Protein AF-A0A956BAH3-F1 (afdb_monomer)

Nearest PDB structures (foldseek):
  8thi-assembly1_A  TM=5.875E-01  e=2.396E-04  Haemophilus influenzae Rd KW20
  4r0c-assembly1_B  TM=5.141E-01  e=2.471E-02  Alcanivorax borkumensis SK2
  6z10-assembly1_A  TM=2.162E-01  e=6.102E-01  Rattus norvegicus
  6rz9-assembly1_A  TM=1.799E-01  e=7.257E-01  Homo sapiens

Sequence (348 aa):
MSRLLDVLKGLDAAVLLVAVMVIAYVFQQRGVLTAVYAWTARRLGSRKLLLTLVAALLGLLPIPGRISVASSVLETLQKPGEKEPRFGIIAYLAAHHYYLWSPMEKSVVIALGGLGLSYAQFLGMMAWPLVVVLAVCFGYIALFISEKDIALAAGGDAATSPRGHLLDAALFLAGFVAAGVGLNVALVFGGLAIFYVARHRVPWREALGHVNWKLVAVVVGVVLFAAGLRVYADELRQALEDFVKGHGLTPVYAGALTFTLSLILGSSSRYSAVAVVATLIYGMDTFVFFFLVDYAGYLLSPTHKCVWIGKMYFDTPLSRYYRVIGLVALLMIGYGLATLGLGVGAQV

Mean predicted aligned error: 7.4 Å

pLDDT: mean 83.73, std 12.02, range [34.22, 97.38]

Solvent-accessible surface area (backbone atoms only — not comparable to full-atom values): 17865 Å² total; per-residue (Å²): 111,68,72,58,53,52,51,53,47,26,53,48,37,40,49,24,51,51,19,45,39,32,40,48,51,53,37,61,78,67,38,27,65,59,43,44,46,55,53,51,56,76,70,48,91,44,56,56,59,45,52,49,51,48,36,73,48,42,42,74,50,74,48,94,61,32,51,59,54,33,40,52,56,54,53,63,33,30,44,91,96,54,68,54,39,69,52,21,52,45,36,45,44,28,55,49,47,38,68,45,65,35,76,68,29,63,28,36,28,43,39,29,14,37,71,59,46,53,65,30,56,51,37,63,71,24,44,64,64,34,52,52,46,47,47,53,43,51,47,45,49,66,75,74,52,56,61,87,67,38,34,80,64,77,73,70,88,71,90,61,76,51,67,64,34,46,49,54,52,49,55,55,53,48,40,54,53,46,21,53,77,60,44,60,53,30,58,46,39,35,50,50,25,54,50,50,33,60,75,68,68,52,56,65,72,61,44,58,65,68,42,62,59,70,58,43,50,50,48,46,51,49,21,49,49,35,33,51,48,57,76,44,30,69,64,51,32,52,59,45,48,52,51,31,65,73,67,69,56,43,72,67,58,50,37,55,53,46,17,50,51,11,24,69,64,26,36,64,58,56,22,30,51,51,20,37,53,51,17,71,64,74,34,68,42,43,32,60,27,29,44,29,27,10,47,26,19,28,72,69,13,88,67,23,62,60,62,57,50,26,25,72,74,18,69,26,55,67,70,62,47,51,57,56,50,45,51,52,27,49,54,34,36,53,50,15,53,48,33,63,76,65,57,62,40,71,79,121

Structure (mmCIF, N/CA/C/O backbone):
data_AF-A0A956BAH3-F1
#
_entry.id   AF-A0A956BAH3-F1
#
loop_
_atom_site.group_PDB
_atom_site.id
_atom_site.type_symbol
_atom_site.label_atom_id
_atom_site.label_alt_id
_atom_site.label_comp_id
_atom_site.label_asym_id
_atom_site.label_entity_id
_atom_site.label_seq_id
_atom_site.pdbx_PDB_ins_code
_atom_site.Cartn_x
_atom_site.Cartn_y
_atom_site.Cartn_z
_atom_site.occupancy
_atom_site.B_iso_or_equiv
_atom_site.auth_seq_id
_atom_site.auth_comp_id
_atom_site.auth_asym_id
_atom_site.auth_atom_id
_atom_site.pdbx_PDB_model_num
ATOM 1 N N . MET A 1 1 ? 5.041 11.324 -32.145 1.00 48.62 1 MET A N 1
ATOM 2 C CA . MET A 1 1 ? 3.712 11.187 -31.504 1.00 48.62 1 MET A CA 1
ATOM 3 C C . MET A 1 1 ? 3.660 10.003 -30.532 1.00 48.62 1 MET A C 1
ATOM 5 O O . MET A 1 1 ? 3.241 10.217 -29.405 1.00 48.62 1 MET A O 1
ATOM 9 N N . SER A 1 2 ? 4.169 8.812 -30.889 1.00 59.56 2 SER A N 1
ATOM 10 C CA . SER A 1 2 ? 4.254 7.637 -29.990 1.00 59.56 2 SER A CA 1
ATOM 11 C C . SER A 1 2 ? 5.062 7.884 -28.706 1.00 59.56 2 SER A C 1
ATOM 13 O O . SER A 1 2 ? 4.531 7.712 -27.619 1.00 59.56 2 SER A O 1
ATOM 15 N N . ARG A 1 3 ? 6.287 8.421 -28.817 1.00 57.00 3 ARG A N 1
ATOM 16 C CA . ARG A 1 3 ? 7.142 8.731 -27.649 1.00 57.00 3 ARG A CA 1
ATOM 17 C C . ARG A 1 3 ? 6.521 9.742 -26.673 1.00 57.00 3 ARG A C 1
ATOM 19 O O . ARG A 1 3 ? 6.753 9.659 -25.477 1.00 57.00 3 ARG A O 1
ATOM 26 N N . LEU A 1 4 ? 5.717 10.687 -27.172 1.00 56.09 4 LEU A N 1
ATOM 27 C CA . LEU A 1 4 ? 5.029 11.673 -26.329 1.00 56.09 4 LEU A CA 1
ATOM 28 C C . LEU A 1 4 ? 3.851 11.030 -25.580 1.00 56.09 4 LEU A C 1
ATOM 30 O O . LEU A 1 4 ? 3.642 11.310 -24.407 1.00 56.09 4 LEU A O 1
ATOM 34 N N . LEU A 1 5 ? 3.115 10.132 -26.244 1.00 60.62 5 LEU A N 1
ATOM 35 C CA . LEU A 1 5 ? 2.047 9.346 -25.622 1.00 60.62 5 LEU A CA 1
ATOM 36 C C . LEU A 1 5 ? 2.592 8.408 -24.536 1.00 60.62 5 LEU A C 1
ATOM 38 O O . LEU A 1 5 ? 1.938 8.239 -23.513 1.00 60.62 5 LEU A O 1
ATOM 42 N N . ASP A 1 6 ? 3.800 7.865 -24.703 1.00 58.84 6 ASP A N 1
ATOM 43 C CA . ASP A 1 6 ? 4.457 7.049 -23.673 1.00 58.84 6 ASP A CA 1
ATOM 44 C C . ASP A 1 6 ? 4.907 7.854 -22.446 1.00 58.84 6 ASP A C 1
ATOM 46 O O . ASP A 1 6 ? 4.904 7.321 -21.341 1.00 58.84 6 ASP A O 1
ATOM 50 N N . VAL A 1 7 ? 5.220 9.145 -22.607 1.00 58.94 7 VAL A N 1
ATOM 51 C CA . VAL A 1 7 ? 5.476 10.064 -21.480 1.00 58.94 7 VAL A CA 1
ATOM 52 C C . VAL A 1 7 ? 4.182 10.445 -20.755 1.00 58.94 7 VAL A C 1
ATOM 54 O O . VAL A 1 7 ? 4.189 10.676 -19.548 1.00 58.94 7 VAL A O 1
ATOM 57 N N . LEU A 1 8 ? 3.055 10.485 -21.473 1.00 63.78 8 LEU A N 1
ATOM 58 C CA . LEU A 1 8 ? 1.739 10.705 -20.871 1.00 63.78 8 LEU A CA 1
ATOM 59 C C . LEU A 1 8 ? 1.235 9.469 -20.101 1.00 63.78 8 LEU A C 1
ATOM 61 O O . LEU A 1 8 ? 0.440 9.623 -19.169 1.00 63.78 8 LEU A O 1
ATOM 65 N N . LYS A 1 9 ? 1.709 8.257 -20.437 1.00 65.25 9 LYS A N 1
ATOM 66 C CA . LYS A 1 9 ? 1.424 7.030 -19.673 1.00 65.25 9 LYS A CA 1
ATOM 67 C C . LYS A 1 9 ? 2.052 7.129 -18.279 1.00 65.25 9 LYS A C 1
ATOM 69 O O . LYS A 1 9 ? 3.269 7.200 -18.138 1.00 65.25 9 LYS A O 1
ATOM 74 N N . GLY A 1 10 ? 1.213 7.106 -17.247 1.00 71.75 10 GLY A N 1
ATOM 75 C CA . GLY A 1 10 ? 1.616 7.229 -15.846 1.00 71.75 10 GLY A CA 1
ATOM 76 C C . GLY A 1 10 ? 1.266 8.574 -15.207 1.00 71.75 10 GLY A C 1
ATOM 77 O O . GLY A 1 10 ? 1.274 8.675 -13.981 1.00 71.75 10 GLY A O 1
ATOM 78 N N . LEU A 1 11 ? 0.918 9.613 -15.982 1.00 80.94 11 LEU A N 1
ATOM 79 C CA . LEU A 1 11 ? 0.405 10.872 -15.410 1.00 80.94 11 LEU A CA 1
ATOM 80 C C . LEU A 1 11 ? -1.009 10.716 -14.833 1.00 80.94 11 LEU A C 1
ATOM 82 O O . LEU A 1 11 ? -1.416 11.471 -13.949 1.00 80.94 11 LEU A O 1
ATOM 86 N N . ASP A 1 12 ? -1.734 9.693 -15.275 1.00 83.62 12 ASP A N 1
ATOM 87 C CA . ASP A 1 12 ? -2.975 9.233 -14.662 1.00 83.62 12 ASP A CA 1
ATOM 88 C C . ASP A 1 12 ? -2.784 8.861 -13.181 1.00 83.62 12 ASP A C 1
ATOM 90 O O . ASP A 1 12 ? -3.673 9.108 -12.368 1.00 83.62 12 ASP A O 1
ATOM 94 N N . ALA A 1 13 ? -1.594 8.404 -12.787 1.00 80.50 13 ALA A N 1
ATOM 95 C CA . ALA A 1 13 ? -1.232 8.165 -11.391 1.00 80.50 13 ALA A CA 1
ATOM 96 C C . ALA A 1 13 ? -1.278 9.456 -10.537 1.00 80.50 13 ALA A C 1
ATOM 98 O O . ALA A 1 13 ? -1.692 9.430 -9.375 1.00 80.50 13 ALA A O 1
ATOM 99 N N . ALA A 1 14 ? -0.923 10.613 -11.110 1.00 84.69 14 ALA A N 1
ATOM 100 C CA . ALA A 1 14 ? -1.033 11.903 -10.426 1.00 84.69 14 ALA A CA 1
ATOM 101 C C . ALA A 1 14 ? -2.496 12.358 -10.293 1.00 84.69 14 ALA A C 1
ATOM 103 O O . ALA A 1 14 ? -2.897 12.842 -9.233 1.00 84.69 14 ALA A O 1
ATOM 104 N N . VAL A 1 15 ? -3.308 12.151 -11.336 1.00 88.19 15 VAL A N 1
ATOM 105 C CA . VAL A 1 15 ? -4.758 12.424 -11.306 1.00 88.19 15 VAL A CA 1
ATOM 106 C C . VAL A 1 15 ? -5.445 11.564 -10.246 1.00 88.19 15 VAL A C 1
ATOM 108 O O . VAL A 1 15 ? -6.207 12.079 -9.428 1.00 88.19 15 VAL A O 1
ATOM 111 N N . LEU A 1 16 ? -5.121 10.270 -10.213 1.00 87.19 16 LEU A N 1
ATOM 112 C CA . LEU A 1 16 ? -5.582 9.324 -9.203 1.00 87.19 16 LEU A CA 1
ATOM 113 C C . LEU A 1 16 ? -5.243 9.805 -7.788 1.00 87.19 16 LEU A C 1
ATOM 115 O O . LEU A 1 16 ? -6.117 9.825 -6.923 1.00 87.19 16 LEU A O 1
ATOM 119 N N . LEU A 1 17 ? -4.002 10.240 -7.557 1.00 84.88 17 LEU A N 1
ATOM 120 C CA . LEU A 1 17 ? -3.564 10.730 -6.252 1.00 84.88 17 LEU A CA 1
ATOM 121 C C . LEU A 1 17 ? -4.376 11.952 -5.788 1.00 84.88 17 LEU A C 1
ATOM 123 O O . LEU A 1 17 ? -4.810 11.998 -4.635 1.00 84.88 17 LEU A O 1
ATOM 127 N N . VAL A 1 18 ? -4.609 12.921 -6.680 1.00 89.62 18 VAL A N 1
ATOM 128 C CA . VAL A 1 18 ? -5.441 14.102 -6.390 1.00 89.62 18 VAL A CA 1
ATOM 129 C C . VAL A 1 18 ? -6.873 13.682 -6.061 1.00 89.62 18 VAL A C 1
ATOM 131 O O . VAL A 1 18 ? -7.413 14.090 -5.032 1.00 89.62 18 VAL A O 1
ATOM 134 N N . ALA A 1 19 ? -7.473 12.834 -6.900 1.00 90.56 19 ALA A N 1
ATOM 135 C CA . ALA A 1 19 ? -8.838 12.354 -6.719 1.00 90.56 19 ALA A CA 1
ATOM 136 C C . ALA A 1 19 ? -9.018 11.655 -5.365 1.00 90.56 19 ALA A C 1
ATOM 138 O O . ALA A 1 19 ? -9.943 11.954 -4.614 1.00 90.56 19 ALA A O 1
ATOM 139 N N . VAL A 1 20 ? -8.081 10.781 -5.010 1.00 86.25 20 VAL A N 1
ATOM 140 C CA . VAL A 1 20 ? -8.075 10.051 -3.743 1.00 86.25 20 VAL A CA 1
ATOM 141 C C . VAL A 1 20 ? -7.981 10.983 -2.530 1.00 86.25 20 VAL A C 1
ATOM 143 O O . VAL A 1 20 ? -8.710 10.782 -1.557 1.00 86.25 20 VAL A O 1
ATOM 146 N N . MET A 1 21 ? -7.132 12.015 -2.574 1.00 87.06 21 MET A N 1
ATOM 147 C CA . MET A 1 21 ? -7.032 12.999 -1.486 1.00 87.06 21 MET A CA 1
ATOM 148 C C . MET A 1 21 ? -8.320 13.810 -1.325 1.00 87.06 21 MET A C 1
ATOM 150 O O . MET A 1 21 ? -8.753 14.053 -0.199 1.00 87.06 21 MET A O 1
ATOM 154 N N . VAL A 1 22 ? -8.961 14.178 -2.438 1.00 90.44 22 VAL A N 1
ATOM 155 C CA . VAL A 1 22 ? -10.264 14.854 -2.426 1.00 90.44 22 VAL A CA 1
ATOM 156 C C . VAL A 1 22 ? -11.329 13.963 -1.785 1.00 90.44 22 VAL A C 1
ATOM 158 O O . VAL A 1 22 ? -12.027 14.411 -0.877 1.00 90.44 22 VAL A O 1
ATOM 161 N N . ILE A 1 23 ? -11.427 12.692 -2.191 1.00 89.88 23 ILE A N 1
ATOM 162 C CA . ILE A 1 23 ? -12.382 11.734 -1.608 1.00 89.88 23 ILE A CA 1
ATOM 163 C C . ILE A 1 23 ? -12.150 11.592 -0.103 1.00 89.88 23 ILE A C 1
ATOM 165 O O . ILE A 1 23 ? -13.100 11.661 0.677 1.00 89.88 23 ILE A O 1
ATOM 169 N N . ALA A 1 24 ? -10.892 11.437 0.313 1.00 83.62 24 ALA A N 1
ATOM 170 C CA . ALA A 1 24 ? -10.526 11.290 1.717 1.00 83.62 24 ALA A CA 1
ATOM 171 C C . ALA A 1 24 ? -10.948 12.496 2.556 1.00 83.62 24 ALA A C 1
ATOM 173 O O . ALA A 1 24 ? -11.530 12.325 3.627 1.00 83.62 24 ALA A O 1
ATOM 174 N N . TYR A 1 25 ? -10.710 13.704 2.044 1.00 86.00 25 TYR A N 1
ATOM 175 C CA . TYR A 1 25 ? -11.144 14.937 2.685 1.00 86.00 25 TYR A CA 1
ATOM 176 C C . TYR A 1 25 ? -12.676 14.990 2.830 1.00 86.00 25 TYR A C 1
ATOM 178 O O . TYR A 1 25 ? -13.174 15.229 3.932 1.00 86.00 25 TYR A O 1
ATOM 186 N N . VAL A 1 26 ? -13.437 14.681 1.769 1.00 88.94 26 VAL A N 1
ATOM 187 C CA . VAL A 1 26 ? -14.911 14.648 1.837 1.00 88.94 26 VAL A CA 1
ATOM 188 C C . VAL A 1 26 ? -15.390 13.614 2.862 1.00 88.94 26 VAL A C 1
ATOM 190 O O . VAL A 1 26 ? -16.264 13.905 3.678 1.00 88.94 26 VAL A O 1
ATOM 193 N N . PHE A 1 27 ? -14.801 12.417 2.864 1.00 86.62 27 PHE A N 1
ATOM 194 C CA . PHE A 1 27 ? -15.170 11.339 3.785 1.00 86.62 27 PHE A CA 1
ATOM 195 C C . PHE A 1 27 ? -14.879 11.703 5.241 1.00 86.62 27 PHE A C 1
ATOM 197 O O . PHE A 1 27 ? -15.686 11.385 6.118 1.00 86.62 27 PHE A O 1
ATOM 204 N N . GLN A 1 28 ? -13.760 12.388 5.491 1.00 79.88 28 GLN A N 1
ATOM 205 C CA . GLN A 1 28 ? -13.380 12.876 6.813 1.00 79.88 28 GLN A CA 1
ATOM 206 C C . GLN A 1 28 ? -14.345 13.960 7.307 1.00 79.88 28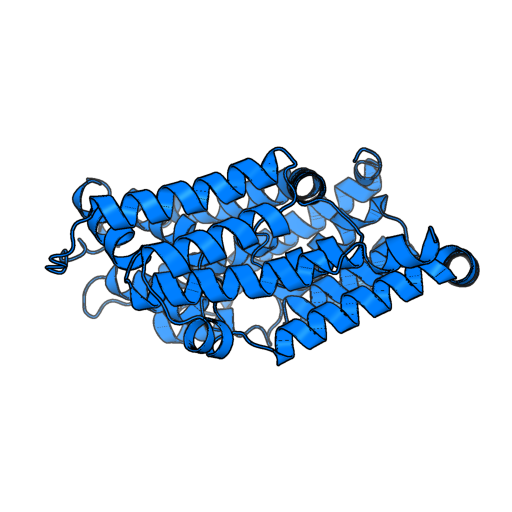 GLN A C 1
ATOM 208 O O . GLN A 1 28 ? -14.880 13.833 8.405 1.00 79.88 28 GLN A O 1
ATOM 213 N N . GLN A 1 29 ? -14.634 14.972 6.483 1.00 82.81 29 GLN A N 1
ATOM 214 C CA . GLN A 1 29 ? -15.568 16.060 6.814 1.00 82.81 29 GLN A CA 1
ATOM 215 C C . GLN A 1 29 ? -16.985 15.560 7.102 1.00 82.81 29 GLN A C 1
ATOM 217 O O . GLN A 1 29 ? -17.692 16.094 7.954 1.00 82.81 29 GLN A O 1
ATOM 222 N N . ARG A 1 30 ? -17.421 14.526 6.379 1.00 85.19 30 ARG A N 1
ATOM 223 C CA . ARG A 1 30 ? -18.774 13.973 6.495 1.00 85.19 30 ARG A CA 1
ATOM 224 C C . ARG A 1 30 ? -18.885 12.825 7.492 1.00 85.19 30 ARG A C 1
ATOM 226 O O . ARG A 1 30 ? -19.981 12.309 7.672 1.00 85.19 30 ARG A O 1
ATOM 233 N N . GLY A 1 31 ? -17.786 12.403 8.119 1.00 78.62 31 GLY A N 1
ATOM 234 C CA . GLY A 1 31 ? -17.793 11.288 9.065 1.00 78.62 31 GLY A CA 1
ATOM 235 C C . GLY A 1 31 ? -18.255 9.961 8.449 1.00 78.62 31 GLY A C 1
ATOM 236 O O . GLY A 1 31 ? -18.808 9.124 9.162 1.00 78.62 31 GLY A O 1
ATOM 237 N N . VAL A 1 32 ? -18.038 9.753 7.139 1.00 83.69 32 VAL A N 1
ATOM 238 C CA . VAL A 1 32 ? -18.503 8.553 6.409 1.00 83.69 32 VAL A CA 1
ATOM 239 C C . VAL A 1 32 ? -17.968 7.287 7.075 1.00 83.69 32 VAL A C 1
ATOM 241 O O . VAL A 1 32 ? -18.726 6.368 7.377 1.00 83.69 32 VAL A O 1
ATOM 244 N N . LEU A 1 33 ? -16.667 7.263 7.369 1.00 77.00 33 LEU A N 1
ATOM 245 C CA . LEU A 1 33 ? -16.011 6.106 7.978 1.00 77.00 33 LEU A CA 1
ATOM 246 C C . LEU A 1 33 ? -16.487 5.858 9.412 1.00 77.00 33 LEU A C 1
ATOM 248 O O . LEU A 1 33 ? -16.709 4.709 9.787 1.00 77.00 33 LEU A O 1
ATOM 252 N N . THR A 1 34 ? -16.728 6.921 10.183 1.00 74.56 34 THR A N 1
ATOM 253 C CA . THR A 1 34 ? -17.295 6.827 11.536 1.00 74.56 34 THR A CA 1
ATOM 254 C C . THR A 1 34 ? -18.702 6.231 11.504 1.00 74.56 34 THR A C 1
ATOM 256 O O . THR A 1 34 ? -19.019 5.356 12.307 1.00 74.56 34 THR A O 1
ATOM 259 N N . ALA A 1 35 ? -19.537 6.646 10.547 1.00 79.31 35 ALA A N 1
ATOM 260 C CA . ALA A 1 35 ? -20.889 6.119 10.383 1.00 79.31 35 ALA A CA 1
ATOM 261 C C . ALA A 1 35 ? -20.892 4.640 9.959 1.00 79.31 35 ALA A C 1
ATOM 263 O O . ALA A 1 35 ? -21.658 3.846 10.510 1.00 79.31 35 ALA A O 1
ATOM 264 N N . VAL A 1 36 ? -20.015 4.249 9.025 1.00 79.31 36 VAL A N 1
ATOM 265 C CA . VAL A 1 36 ? -19.835 2.844 8.608 1.00 79.31 36 VAL A CA 1
ATOM 266 C C . VAL A 1 36 ? -19.370 1.991 9.784 1.00 79.31 36 VAL A C 1
ATOM 268 O O . VAL A 1 36 ? -19.923 0.915 10.022 1.00 79.31 36 VAL A O 1
ATOM 271 N N . TYR A 1 37 ? -18.401 2.485 10.556 1.00 75.00 37 TYR A N 1
ATOM 272 C CA . TYR A 1 37 ? -17.912 1.821 11.759 1.00 75.00 37 TYR A CA 1
ATOM 273 C C . TYR A 1 37 ? -19.029 1.627 12.792 1.00 75.00 37 TYR A C 1
ATOM 275 O O . TYR A 1 37 ? -19.291 0.497 13.199 1.00 75.00 37 TYR A O 1
ATOM 283 N N . ALA A 1 38 ? -19.752 2.690 13.156 1.00 74.88 38 ALA A N 1
ATOM 284 C CA . ALA A 1 38 ? -20.831 2.631 14.142 1.00 74.88 38 ALA A CA 1
ATOM 285 C C . ALA A 1 38 ? -22.003 1.742 13.691 1.00 74.88 38 ALA A C 1
ATOM 287 O O . ALA A 1 38 ? -22.656 1.084 14.504 1.00 74.88 38 ALA A O 1
ATOM 288 N N . TRP A 1 39 ? -22.304 1.709 12.391 1.00 79.62 39 TRP A N 1
ATOM 289 C CA . TRP A 1 39 ? -23.302 0.792 11.843 1.00 79.62 39 TRP A CA 1
ATOM 290 C C . TRP A 1 39 ? -22.843 -0.667 11.935 1.00 79.62 39 TRP A C 1
ATOM 292 O O . TRP A 1 39 ? -23.607 -1.520 12.385 1.00 79.62 39 TRP A O 1
ATOM 302 N N . THR A 1 40 ? -21.591 -0.938 11.567 1.00 76.25 40 THR A N 1
ATOM 303 C CA . THR A 1 40 ? -21.005 -2.285 11.575 1.00 76.25 40 THR A CA 1
ATOM 304 C C . THR A 1 40 ? -20.892 -2.821 13.003 1.00 76.25 40 THR A C 1
ATOM 306 O O . THR A 1 40 ? -21.353 -3.924 13.286 1.00 76.25 40 THR A O 1
ATOM 309 N N . ALA A 1 41 ? -20.387 -2.008 13.935 1.00 72.94 41 ALA A N 1
ATOM 310 C CA . ALA A 1 41 ? -20.246 -2.361 15.347 1.00 72.94 41 ALA A CA 1
ATOM 311 C C . ALA A 1 41 ? -21.580 -2.742 16.008 1.00 72.94 41 ALA A C 1
ATOM 313 O O . ALA A 1 41 ? -21.619 -3.673 16.804 1.00 72.94 41 ALA A O 1
ATOM 314 N N . ARG A 1 42 ? -22.687 -2.078 15.645 1.00 76.38 42 ARG A N 1
ATOM 315 C CA . ARG A 1 42 ? -24.022 -2.371 16.200 1.00 76.38 42 ARG A CA 1
ATOM 316 C C . ARG A 1 42 ? -24.646 -3.667 15.685 1.00 76.38 42 ARG A C 1
ATOM 318 O O . ARG A 1 42 ? -25.571 -4.172 16.311 1.00 76.38 42 ARG A O 1
ATOM 325 N N . ARG A 1 43 ? -24.206 -4.177 14.531 1.00 79.19 43 ARG A N 1
ATOM 326 C CA . ARG A 1 43 ? -24.796 -5.373 13.904 1.00 79.19 43 ARG A CA 1
ATOM 327 C C . ARG A 1 43 ? -24.004 -6.649 14.129 1.00 79.19 43 ARG A C 1
ATOM 329 O O . ARG A 1 43 ? -24.539 -7.732 13.908 1.00 79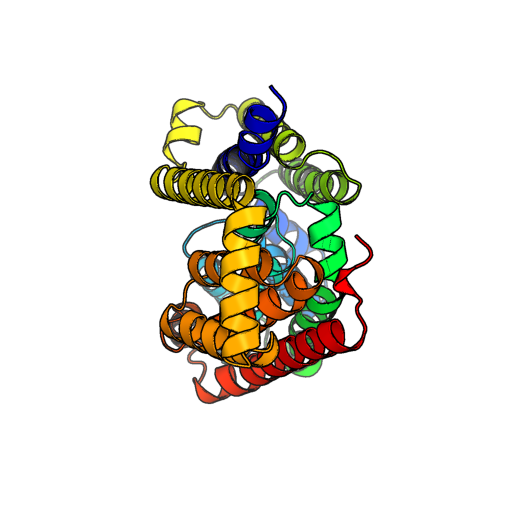.19 43 ARG A O 1
ATOM 336 N N . LEU A 1 44 ? -22.747 -6.538 14.538 1.00 79.06 44 LEU A N 1
ATOM 337 C CA . LEU A 1 44 ? -21.889 -7.693 14.750 1.00 79.06 44 LEU A CA 1
ATOM 338 C C . LEU A 1 44 ? -21.940 -8.136 16.208 1.00 79.06 44 LEU A C 1
ATOM 340 O O . LEU A 1 44 ? -21.582 -7.383 17.106 1.00 79.06 44 LEU A O 1
ATOM 344 N N . GLY A 1 45 ? -22.338 -9.390 16.430 1.00 72.38 45 GLY A N 1
ATOM 345 C CA . GLY A 1 45 ? -22.293 -10.007 17.759 1.00 72.38 45 GLY A CA 1
ATOM 346 C C . GLY A 1 45 ? -20.878 -10.389 18.216 1.00 72.38 45 GLY A C 1
ATOM 347 O O . GLY A 1 45 ? -20.643 -10.521 19.413 1.00 72.38 45 GLY A O 1
ATOM 348 N N . SER A 1 46 ? -19.928 -10.549 17.283 1.00 85.06 46 SER A N 1
ATOM 349 C CA . SER A 1 46 ? -18.525 -10.883 17.580 1.00 85.06 46 SER A CA 1
ATOM 350 C C . SER A 1 46 ? -17.650 -9.631 17.572 1.00 85.06 46 SER A C 1
ATOM 352 O O . SER A 1 46 ? -17.547 -8.931 16.558 1.00 85.06 46 SER A O 1
ATOM 354 N N . ARG A 1 47 ? -16.961 -9.376 18.689 1.00 85.62 47 ARG A N 1
ATOM 355 C CA . ARG A 1 47 ? -16.027 -8.249 18.830 1.00 85.62 47 ARG A CA 1
ATOM 356 C C . ARG A 1 47 ? -14.753 -8.516 18.040 1.00 85.62 47 ARG A C 1
ATOM 358 O O . ARG A 1 47 ? -14.179 -7.595 17.466 1.00 85.62 47 ARG A O 1
ATOM 365 N N . LYS A 1 48 ? -14.339 -9.782 17.937 1.00 88.12 48 LYS A N 1
ATOM 366 C CA . LYS A 1 48 ? -13.212 -10.194 17.090 1.00 88.12 48 LYS A CA 1
ATOM 367 C C . LYS A 1 48 ? -13.490 -9.941 15.606 1.00 88.12 48 LYS A C 1
ATOM 369 O O . LYS A 1 48 ? -12.609 -9.457 14.893 1.00 88.12 48 LYS A O 1
ATOM 374 N N . LEU A 1 49 ? -14.708 -10.221 15.143 1.00 86.69 49 LEU A N 1
ATOM 375 C CA . LEU A 1 49 ? -15.113 -9.911 13.772 1.00 86.69 49 LEU A CA 1
ATOM 376 C C . LEU A 1 49 ? -15.130 -8.396 13.526 1.00 86.69 49 LEU A C 1
ATOM 378 O O . LEU A 1 49 ? -14.619 -7.944 12.503 1.00 86.69 49 LEU A O 1
ATOM 382 N N . LEU A 1 50 ? -15.627 -7.607 14.487 1.00 85.62 50 LEU A N 1
ATOM 383 C CA . LEU A 1 50 ? -15.544 -6.145 14.432 1.00 85.62 50 LEU A CA 1
ATOM 384 C C . LEU A 1 50 ? -14.089 -5.665 14.312 1.00 85.62 50 LEU A C 1
ATOM 386 O O . LEU A 1 50 ? -13.781 -4.894 13.409 1.00 85.62 50 LEU A O 1
ATOM 390 N N . LEU A 1 51 ? -13.185 -6.157 15.164 1.00 88.06 51 LEU A N 1
ATOM 391 C CA . LEU A 1 51 ? -11.758 -5.820 15.122 1.00 88.06 51 LEU A CA 1
ATOM 392 C C . LEU A 1 51 ? -11.114 -6.185 13.776 1.00 88.06 51 LEU A C 1
ATOM 394 O O . LEU A 1 51 ? -10.334 -5.405 13.233 1.00 88.06 51 LEU A O 1
ATOM 398 N N . THR A 1 52 ? -11.467 -7.343 13.218 1.00 89.69 52 THR A N 1
ATOM 399 C CA . THR A 1 52 ? -10.970 -7.798 11.911 1.00 89.69 52 THR A CA 1
ATOM 400 C C . THR A 1 52 ? -11.418 -6.861 10.791 1.00 89.69 52 THR A C 1
ATOM 402 O O . THR A 1 52 ? -10.602 -6.447 9.973 1.00 89.69 52 THR A O 1
ATOM 405 N N . LEU A 1 53 ? -12.692 -6.462 10.780 1.00 85.38 53 LEU A N 1
ATOM 406 C CA . LEU A 1 53 ? -13.216 -5.512 9.797 1.00 85.38 53 LEU A CA 1
ATOM 407 C C . LEU A 1 53 ? -12.610 -4.121 9.966 1.00 85.38 53 LEU A C 1
ATOM 409 O O . LEU A 1 53 ? -12.268 -3.477 8.984 1.00 85.38 53 LEU A O 1
ATOM 413 N N . VAL A 1 54 ? -12.424 -3.670 11.204 1.00 82.38 54 VAL A N 1
ATOM 414 C CA . VAL A 1 54 ? -11.750 -2.405 11.506 1.00 82.38 54 VAL A CA 1
ATOM 415 C C . VAL A 1 54 ? -10.317 -2.427 10.977 1.00 82.38 54 VAL A C 1
ATOM 417 O O . VAL A 1 54 ? -9.931 -1.511 10.259 1.00 82.38 54 VAL A O 1
ATOM 420 N N . ALA A 1 55 ? -9.553 -3.494 11.221 1.00 86.62 55 ALA A N 1
ATOM 421 C CA . ALA A 1 55 ? -8.222 -3.672 10.640 1.00 86.62 55 ALA A CA 1
ATOM 422 C C . ALA A 1 55 ? -8.258 -3.662 9.097 1.00 86.62 55 ALA A C 1
ATOM 424 O O . ALA A 1 55 ? -7.451 -2.983 8.460 1.00 86.62 55 ALA A O 1
ATOM 425 N N . ALA A 1 56 ? -9.244 -4.337 8.501 1.00 85.62 56 ALA A N 1
ATOM 426 C CA . ALA A 1 56 ? -9.447 -4.406 7.056 1.00 85.62 56 ALA A CA 1
ATOM 427 C C . ALA A 1 56 ? -9.973 -3.110 6.415 1.00 85.62 56 ALA A C 1
ATOM 429 O O . ALA A 1 56 ? -9.945 -3.013 5.194 1.00 85.62 56 ALA A O 1
ATOM 430 N N . LEU A 1 57 ? -10.464 -2.136 7.191 1.00 78.62 57 LEU A N 1
ATOM 431 C CA . LEU A 1 57 ? -10.968 -0.848 6.696 1.00 78.62 57 LEU A CA 1
ATOM 432 C C . LEU A 1 57 ? -10.022 0.315 7.014 1.00 78.62 57 LEU A C 1
ATOM 434 O O . LEU A 1 57 ? -9.924 1.262 6.240 1.00 78.62 57 LEU A O 1
ATOM 438 N N . LEU A 1 58 ? -9.315 0.273 8.145 1.00 71.06 58 LEU A N 1
ATOM 439 C CA . LEU A 1 58 ? -8.507 1.396 8.628 1.00 71.06 58 LEU A CA 1
ATOM 440 C C . LEU A 1 58 ? -7.351 1.771 7.704 1.00 71.06 58 LEU A C 1
ATOM 442 O O . LEU A 1 58 ? -6.928 2.925 7.708 1.00 71.06 58 LEU A O 1
ATOM 446 N N . GLY A 1 59 ? -6.832 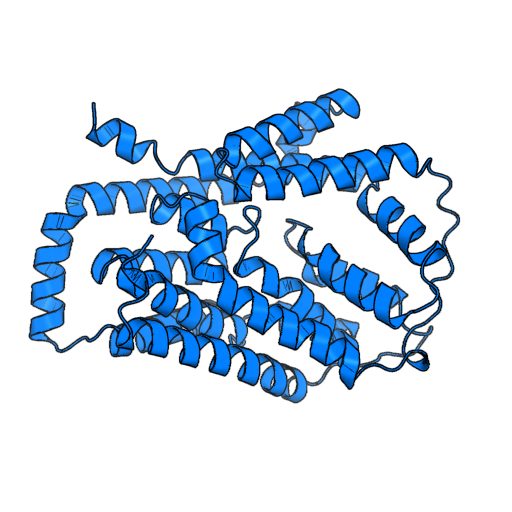0.847 6.901 1.00 64.81 59 GLY A N 1
ATOM 447 C CA . GLY A 1 59 ? -5.818 1.213 5.915 1.00 64.81 59 GLY A CA 1
ATOM 448 C C . GLY A 1 59 ? -6.373 1.658 4.556 1.00 64.81 59 GLY A C 1
ATOM 449 O O . GLY A 1 59 ? -5.575 2.052 3.712 1.00 64.81 59 GLY A O 1
ATOM 450 N N . LEU A 1 60 ? -7.704 1.712 4.360 1.00 68.19 60 LEU A N 1
ATOM 451 C CA . LEU A 1 60 ? -8.321 2.432 3.230 1.00 68.19 60 LEU A CA 1
ATOM 452 C C . LEU A 1 60 ? -8.150 3.952 3.359 1.00 68.19 60 LEU A C 1
ATOM 454 O O . LEU A 1 60 ? -8.397 4.671 2.399 1.00 68.19 60 LEU A O 1
ATOM 458 N N . LEU A 1 61 ? -7.746 4.450 4.533 1.00 64.88 61 LEU A N 1
ATOM 459 C CA . LEU A 1 61 ? -7.500 5.864 4.800 1.00 64.88 61 LEU A CA 1
ATOM 460 C C . LEU A 1 61 ? -6.201 6.346 4.122 1.00 64.88 61 LEU A C 1
ATOM 462 O O . LEU A 1 61 ? -5.105 6.041 4.611 1.00 64.88 61 LEU A O 1
ATOM 466 N N . PRO A 1 62 ? -6.269 7.164 3.054 1.00 57.34 62 PRO A N 1
ATOM 467 C CA . PRO A 1 62 ? -5.093 7.609 2.311 1.00 57.34 62 PRO A CA 1
ATOM 468 C C . PRO A 1 62 ? -4.507 8.881 2.927 1.00 57.34 62 PRO A C 1
ATOM 470 O O . PRO A 1 62 ? -4.361 9.910 2.269 1.00 57.34 62 PRO A O 1
ATOM 473 N N . ILE A 1 63 ? -4.213 8.838 4.225 1.00 58.12 63 ILE A N 1
ATOM 474 C CA . ILE A 1 63 ? -3.763 10.019 4.963 1.00 58.12 63 ILE A CA 1
ATOM 475 C C . ILE A 1 63 ? -2.379 9.798 5.577 1.00 58.12 63 ILE A C 1
ATOM 477 O O . ILE A 1 63 ? -2.101 8.750 6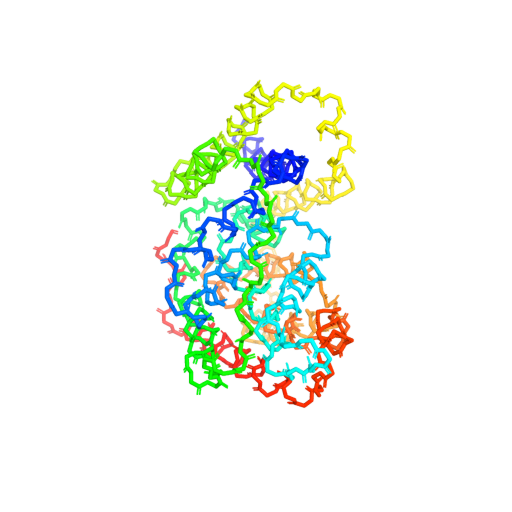.180 1.00 58.12 63 ILE A O 1
ATOM 481 N N . PRO A 1 64 ? -1.473 10.787 5.469 1.00 57.62 64 PRO A N 1
ATOM 482 C CA . PRO A 1 64 ? -0.309 10.852 6.337 1.00 57.62 64 PRO A CA 1
ATOM 483 C C . PRO A 1 64 ? -0.757 10.725 7.796 1.00 57.62 64 PRO A C 1
ATOM 485 O O . PRO A 1 64 ? -1.644 11.440 8.242 1.00 57.62 64 PRO A O 1
ATOM 488 N N . GLY A 1 65 ? -0.166 9.787 8.536 1.00 62.66 65 GLY A N 1
ATOM 489 C CA . GLY A 1 65 ? -0.584 9.530 9.918 1.00 62.66 65 GLY A CA 1
ATOM 490 C C . GLY A 1 65 ? -1.725 8.520 10.062 1.00 62.66 65 GLY A C 1
ATOM 491 O O . GLY A 1 65 ? -2.220 8.354 11.170 1.00 62.66 65 GLY A O 1
ATOM 492 N N . ARG A 1 66 ? -2.093 7.771 9.007 1.00 74.62 66 ARG A N 1
ATOM 493 C CA . ARG A 1 66 ? -3.097 6.694 9.112 1.00 74.62 66 ARG A CA 1
ATOM 494 C C . ARG A 1 66 ? -2.828 5.691 10.231 1.00 74.62 66 ARG A C 1
ATOM 496 O O . ARG A 1 66 ? -3.773 5.186 10.805 1.00 74.62 66 ARG A O 1
ATOM 503 N N . ILE A 1 67 ? -1.563 5.418 10.565 1.00 77.12 67 ILE A N 1
ATOM 504 C CA . ILE A 1 67 ? -1.225 4.524 11.677 1.00 77.12 67 ILE A CA 1
ATOM 505 C C . ILE A 1 67 ? -1.640 5.146 13.011 1.00 77.12 67 ILE A C 1
ATOM 507 O O . ILE A 1 67 ? -2.112 4.427 13.869 1.00 77.12 67 ILE A O 1
ATOM 511 N N . SER A 1 68 ? -1.545 6.468 13.173 1.00 76.69 68 SER A N 1
ATOM 512 C CA . SER A 1 68 ? -2.026 7.165 14.369 1.00 76.69 68 SER A CA 1
ATOM 513 C C . SER A 1 68 ? -3.549 7.124 14.458 1.00 76.69 68 SER A C 1
ATOM 515 O O . SER A 1 68 ? -4.075 6.858 15.528 1.00 76.69 68 SER A O 1
ATOM 517 N N . VAL A 1 69 ? -4.252 7.315 13.335 1.00 71.81 69 VAL A N 1
ATOM 518 C CA . VAL A 1 69 ? -5.723 7.202 13.280 1.00 71.81 69 VAL A CA 1
ATOM 519 C C . VAL A 1 69 ? -6.178 5.763 13.521 1.00 71.81 69 VAL A C 1
ATOM 521 O O . VAL A 1 69 ? -7.117 5.516 14.273 1.00 71.81 69 VAL A O 1
ATOM 524 N N . ALA A 1 70 ? -5.488 4.794 12.923 1.00 75.62 70 ALA A N 1
ATOM 525 C CA . ALA A 1 70 ? -5.742 3.383 13.149 1.00 75.62 70 ALA A CA 1
ATOM 526 C C . ALA A 1 70 ? -5.509 3.020 14.615 1.00 75.62 70 ALA A C 1
ATOM 528 O O . ALA A 1 70 ? -6.374 2.407 15.229 1.00 75.62 70 ALA A O 1
ATOM 529 N N . SER A 1 71 ? -4.391 3.463 15.193 1.00 81.00 71 SER A N 1
ATOM 530 C CA . SER A 1 71 ? -4.089 3.271 16.606 1.00 81.00 71 SER A CA 1
ATOM 531 C C . SER A 1 71 ? -5.128 3.930 17.509 1.00 81.00 71 SER A C 1
ATOM 533 O O . SER A 1 71 ? -5.574 3.277 18.439 1.00 81.00 71 SER A O 1
ATOM 535 N N . SER A 1 72 ? -5.585 5.155 17.225 1.00 77.31 72 SER A N 1
ATOM 536 C CA . SER A 1 72 ? -6.613 5.807 18.048 1.00 77.31 72 SER A CA 1
ATOM 537 C C . SER A 1 72 ? -7.957 5.086 17.973 1.00 77.31 72 SER A C 1
ATOM 539 O O . SER A 1 72 ? -8.620 4.925 18.989 1.00 77.31 72 SER A O 1
ATOM 541 N N . VAL A 1 73 ? -8.365 4.605 16.792 1.00 79.25 73 VAL A N 1
ATOM 542 C CA . VAL A 1 73 ? -9.603 3.817 16.654 1.00 79.25 73 VAL A CA 1
ATOM 543 C C . VAL A 1 73 ? -9.471 2.479 17.381 1.00 79.25 73 VAL A C 1
ATOM 545 O O . VAL A 1 73 ? -10.360 2.098 18.136 1.00 79.25 73 VAL A O 1
ATOM 548 N N . LEU A 1 74 ? -8.350 1.779 17.203 1.00 83.12 74 LEU A N 1
ATOM 549 C CA . LEU A 1 74 ? -8.077 0.515 17.886 1.00 83.12 74 LEU A CA 1
ATOM 550 C C . LEU A 1 74 ? -7.961 0.687 19.406 1.00 83.12 74 LEU A C 1
ATOM 552 O O . LEU A 1 74 ? -8.358 -0.205 20.146 1.00 83.12 74 LEU A O 1
ATOM 556 N N . GLU A 1 75 ? -7.481 1.834 19.881 1.00 83.12 75 GLU A N 1
ATOM 557 C CA . GLU A 1 75 ? -7.437 2.164 21.303 1.00 83.12 75 GLU A CA 1
ATOM 558 C C . GLU A 1 75 ? -8.843 2.252 21.908 1.00 83.12 75 GLU A C 1
ATOM 560 O O . GLU A 1 75 ? -9.059 1.715 22.991 1.00 83.12 75 GLU A O 1
ATOM 565 N N . THR A 1 76 ? -9.828 2.800 21.180 1.00 81.12 76 THR A N 1
ATOM 566 C CA . THR A 1 76 ? -11.238 2.823 21.634 1.00 81.12 76 THR A CA 1
ATOM 567 C C . THR A 1 76 ? -11.884 1.440 21.751 1.00 81.12 76 THR A C 1
ATOM 569 O O . THR A 1 76 ? -12.931 1.299 22.379 1.00 81.12 76 THR A O 1
ATOM 572 N N . LEU A 1 77 ? -11.276 0.418 21.141 1.00 83.12 77 LEU A N 1
ATOM 573 C CA . LEU A 1 77 ? -11.718 -0.974 21.224 1.00 83.12 77 LEU A CA 1
ATOM 574 C C . LEU A 1 77 ? -11.089 -1.728 22.400 1.00 83.12 77 LEU A C 1
ATOM 576 O O . LEU A 1 77 ? -11.446 -2.882 22.636 1.00 83.12 77 LEU A O 1
ATOM 580 N N . GLN A 1 78 ? -10.162 -1.114 23.133 1.00 83.88 78 GLN A N 1
ATOM 581 C CA . GLN A 1 78 ? -9.605 -1.681 24.358 1.00 83.88 78 GLN A CA 1
ATOM 582 C C . GLN A 1 78 ? -10.475 -1.320 25.562 1.00 83.88 78 GLN A C 1
ATOM 584 O O . GLN A 1 78 ? -11.287 -0.394 25.524 1.00 83.88 78 GLN A O 1
ATOM 589 N N . LYS A 1 79 ? -10.309 -2.058 26.661 1.00 80.94 79 LYS A N 1
ATOM 590 C CA . LYS A 1 79 ? -10.955 -1.691 27.923 1.00 80.94 79 LYS A CA 1
ATOM 591 C C . LYS A 1 79 ? -10.333 -0.404 28.478 1.00 80.94 79 LYS A C 1
ATOM 593 O O . LYS A 1 79 ? -9.117 -0.236 28.376 1.00 80.94 79 LYS A O 1
ATOM 598 N N . PRO A 1 80 ? -11.130 0.489 29.092 1.00 76.88 80 PRO A N 1
ATOM 599 C CA . PRO A 1 80 ? -10.607 1.710 29.695 1.00 76.88 80 PRO A CA 1
ATOM 600 C C . PRO A 1 80 ? -9.468 1.416 30.681 1.00 76.88 80 PRO A C 1
ATOM 602 O O . PRO A 1 80 ? -9.626 0.597 31.582 1.00 76.88 80 PRO A O 1
ATOM 605 N N . GLY A 1 81 ? -8.325 2.083 30.506 1.00 76.00 81 GLY A N 1
ATOM 606 C CA . GLY A 1 81 ? -7.147 1.923 31.367 1.00 76.00 81 GLY A CA 1
ATOM 607 C C . GLY A 1 81 ? -6.276 0.693 31.077 1.00 76.00 81 GLY A C 1
ATOM 608 O O . GLY A 1 81 ? -5.196 0.586 31.653 1.00 76.00 81 GLY A O 1
ATOM 609 N N . GLU A 1 82 ? -6.683 -0.200 30.170 1.00 82.44 82 GLU A N 1
ATOM 610 C CA . GLU A 1 82 ? -5.875 -1.345 29.742 1.00 82.44 82 GLU A CA 1
ATOM 611 C C . GLU A 1 82 ? -5.179 -1.049 28.405 1.00 82.44 82 GLU A C 1
ATOM 613 O O . GLU A 1 82 ? -5.804 -0.621 27.434 1.00 82.44 82 GLU A O 1
ATOM 618 N N . LYS A 1 83 ? -3.871 -1.321 28.340 1.00 83.25 83 LYS A N 1
ATOM 619 C CA . LYS A 1 83 ? -3.115 -1.369 27.085 1.00 83.25 83 LYS A CA 1
ATOM 620 C C . LYS A 1 83 ? -2.779 -2.818 26.779 1.00 83.25 83 LYS A C 1
ATOM 622 O O . LYS A 1 83 ? -2.071 -3.460 27.546 1.00 83.25 83 LYS A O 1
ATOM 627 N N . GLU A 1 84 ? -3.272 -3.318 25.657 1.00 88.31 84 GLU A N 1
ATOM 628 C CA . GLU A 1 84 ? -2.991 -4.646 25.137 1.00 88.31 84 GLU A CA 1
ATOM 629 C C . GLU A 1 84 ? -1.919 -4.564 24.031 1.00 88.31 84 GLU A C 1
ATOM 631 O O . GLU A 1 84 ? -2.215 -4.174 22.897 1.00 88.31 84 GLU A O 1
ATOM 636 N N . PRO A 1 85 ? -0.671 -4.996 24.294 1.00 90.06 85 PRO A N 1
ATOM 637 C CA . PRO A 1 85 ? 0.417 -4.952 23.318 1.00 90.06 85 PRO A CA 1
ATOM 638 C C . PRO A 1 85 ? 0.138 -5.672 21.989 1.00 90.06 85 PRO A C 1
ATOM 640 O O . PRO A 1 85 ? 0.760 -5.384 20.969 1.00 90.06 85 PRO A O 1
ATOM 643 N N . ARG A 1 86 ? -0.765 -6.656 21.958 1.00 91.94 86 ARG A N 1
ATOM 644 C CA . ARG A 1 86 ? -1.137 -7.342 20.709 1.00 91.94 86 ARG A CA 1
ATOM 645 C C . ARG A 1 86 ? -1.858 -6.403 19.726 1.00 91.94 86 ARG A C 1
ATOM 647 O O . ARG A 1 86 ? -1.730 -6.596 18.517 1.00 91.94 86 ARG A O 1
ATOM 654 N N . PHE A 1 87 ? -2.534 -5.353 20.204 1.00 91.06 87 PHE A N 1
ATOM 655 C CA . PHE A 1 87 ? -3.203 -4.367 19.343 1.00 91.06 87 PHE A CA 1
ATOM 656 C C . PHE A 1 87 ? -2.212 -3.521 18.547 1.00 91.06 87 PHE A C 1
ATOM 658 O O . PHE A 1 87 ? -2.502 -3.159 17.409 1.00 91.06 87 PHE A O 1
ATOM 665 N N . GLY A 1 88 ? -1.010 -3.286 19.077 1.00 90.44 88 GLY A N 1
ATOM 666 C CA . GLY A 1 88 ? 0.049 -2.609 18.335 1.00 90.44 88 GLY A CA 1
ATOM 667 C C . GLY A 1 88 ? 0.480 -3.375 17.083 1.00 90.44 88 GLY A C 1
ATOM 668 O O . GLY A 1 88 ? 0.632 -2.787 16.010 1.00 90.44 88 GLY A O 1
ATOM 669 N N . ILE A 1 89 ? 0.584 -4.705 17.181 1.00 92.31 89 ILE A N 1
ATOM 670 C CA . ILE A 1 89 ? 0.869 -5.575 16.029 1.00 92.31 89 ILE A CA 1
ATOM 671 C C . ILE A 1 89 ? -0.254 -5.491 14.993 1.00 92.31 89 ILE A C 1
ATOM 673 O O . ILE A 1 89 ? 0.018 -5.372 13.800 1.00 92.31 89 ILE A O 1
ATOM 677 N N . ILE A 1 90 ? -1.510 -5.503 15.443 1.00 91.38 90 ILE A N 1
ATOM 678 C CA . ILE A 1 90 ? -2.680 -5.402 14.564 1.00 91.38 90 ILE A CA 1
ATOM 679 C C . ILE A 1 90 ? -2.704 -4.054 13.852 1.00 91.38 90 ILE A C 1
ATOM 681 O O . ILE A 1 90 ? -2.834 -4.028 12.633 1.00 91.38 90 ILE A O 1
ATOM 685 N N . ALA A 1 91 ? -2.507 -2.951 14.580 1.00 88.38 91 ALA A N 1
ATOM 686 C CA . ALA A 1 91 ? -2.428 -1.607 14.015 1.00 88.38 91 ALA A CA 1
ATOM 687 C C . ALA A 1 91 ? -1.350 -1.526 12.929 1.00 88.38 91 ALA A C 1
ATOM 689 O O . ALA A 1 91 ? -1.581 -0.978 11.848 1.00 88.38 91 ALA A O 1
ATOM 690 N N . TYR A 1 92 ? -0.184 -2.122 13.196 1.00 89.81 92 TYR A N 1
ATOM 691 C CA . TYR A 1 92 ? 0.891 -2.199 12.223 1.00 89.81 92 TYR A CA 1
ATOM 692 C C . TYR A 1 92 ? 0.460 -3.007 10.993 1.00 89.81 92 TYR A C 1
ATOM 694 O O . TYR A 1 92 ? 0.446 -2.455 9.899 1.00 89.81 92 TYR A O 1
ATOM 702 N N . LEU A 1 93 ? 0.058 -4.272 11.128 1.00 90.50 93 LEU A N 1
ATOM 703 C CA . LEU A 1 93 ? -0.288 -5.119 9.975 1.00 90.50 93 LEU A CA 1
ATOM 704 C C . LEU A 1 93 ? -1.455 -4.544 9.151 1.00 90.50 93 LEU A C 1
ATOM 706 O O . LEU A 1 93 ? -1.369 -4.482 7.922 1.00 90.50 93 LEU A O 1
ATOM 710 N N . ALA A 1 94 ? -2.486 -4.029 9.826 1.00 87.12 94 ALA A N 1
ATOM 711 C CA . ALA A 1 94 ? -3.620 -3.339 9.217 1.00 87.12 94 ALA A CA 1
ATOM 712 C C . ALA A 1 94 ? -3.167 -2.144 8.368 1.00 87.12 94 ALA A C 1
ATOM 714 O O . ALA A 1 94 ? -3.633 -1.947 7.255 1.00 87.12 94 ALA A O 1
ATOM 715 N N . ALA A 1 95 ? -2.195 -1.358 8.832 1.00 86.81 95 ALA A N 1
ATOM 716 C CA . ALA A 1 95 ? -1.718 -0.206 8.075 1.00 86.81 95 ALA A CA 1
ATOM 717 C C . ALA A 1 95 ? -0.821 -0.564 6.872 1.00 86.81 95 ALA A C 1
ATOM 719 O O . ALA A 1 95 ? -0.501 0.343 6.094 1.00 86.81 95 ALA A O 1
ATOM 720 N N . HIS A 1 96 ? -0.389 -1.824 6.718 1.00 89.56 96 HIS A N 1
ATOM 721 C CA . HIS A 1 96 ? 0.669 -2.202 5.772 1.00 89.56 96 HIS A CA 1
ATOM 722 C C . HIS A 1 96 ? 0.245 -3.131 4.635 1.00 89.56 96 HIS A C 1
ATOM 724 O O . HIS A 1 96 ? 0.890 -3.087 3.588 1.00 89.56 96 HIS A O 1
ATOM 730 N N . HIS A 1 97 ? -0.830 -3.911 4.760 1.00 88.88 97 HIS A N 1
ATOM 731 C CA . HIS A 1 97 ? -1.245 -4.794 3.658 1.00 88.88 97 HIS A CA 1
ATOM 732 C C . HIS A 1 97 ? -1.645 -4.021 2.385 1.00 88.88 97 HIS A C 1
ATOM 734 O O . HIS A 1 97 ? -1.485 -4.516 1.277 1.00 88.88 97 HIS A O 1
ATOM 740 N N . TYR A 1 98 ? -2.071 -2.763 2.523 1.00 86.50 98 TYR A N 1
ATOM 741 C CA . TYR A 1 98 ? -2.446 -1.859 1.426 1.00 86.50 98 TYR A CA 1
ATOM 742 C C . TYR A 1 98 ? -1.315 -1.478 0.485 1.00 86.50 98 TYR A C 1
ATOM 744 O O . TYR A 1 98 ? -1.580 -1.129 -0.661 1.00 86.50 98 TYR A O 1
ATOM 752 N N . TYR A 1 99 ? -0.066 -1.586 0.932 1.00 89.44 99 TYR A N 1
ATOM 753 C CA . TYR A 1 99 ? 1.088 -1.375 0.064 1.00 89.44 99 TYR A CA 1
ATOM 754 C C . TYR A 1 99 ? 1.159 -2.385 -1.090 1.00 89.44 99 TYR A C 1
ATOM 756 O O . TYR A 1 99 ? 1.840 -2.128 -2.074 1.00 89.44 99 TYR A O 1
ATOM 764 N N . LEU A 1 100 ? 0.427 -3.497 -0.980 1.00 92.31 100 LEU A N 1
ATOM 765 C CA . LEU A 1 100 ? 0.377 -4.555 -1.983 1.00 92.31 100 LEU A CA 1
ATOM 766 C C . LEU A 1 100 ? -0.837 -4.457 -2.910 1.00 92.31 100 LEU A C 1
ATOM 768 O O . LEU A 1 100 ? -0.951 -5.258 -3.826 1.00 92.31 100 LEU A O 1
ATOM 772 N N . TRP A 1 101 ? -1.774 -3.531 -2.685 1.00 90.50 101 TRP A N 1
ATOM 773 C CA . TRP A 1 101 ? -3.007 -3.536 -3.481 1.00 90.50 101 TRP A CA 1
ATOM 774 C C . TRP A 1 101 ? -3.718 -2.204 -3.624 1.00 90.50 101 TRP A C 1
ATOM 776 O O . TRP A 1 101 ? -4.500 -2.063 -4.543 1.00 90.50 101 TRP A O 1
ATOM 786 N N . SER A 1 102 ? -3.526 -1.225 -2.745 1.00 87.50 102 SER A N 1
ATOM 787 C CA . SER A 1 102 ? -4.358 -0.026 -2.798 1.00 87.50 102 SER A CA 1
ATOM 788 C C . SER A 1 102 ? -3.833 0.957 -3.844 1.00 87.50 102 SER A C 1
ATOM 790 O O . SER A 1 102 ? -2.734 1.477 -3.664 1.00 87.50 102 SER A O 1
ATOM 792 N N . PRO A 1 103 ? -4.611 1.333 -4.876 1.00 81.56 103 PRO A N 1
ATOM 793 C CA . PRO A 1 103 ? -4.223 2.381 -5.821 1.00 81.56 103 PRO A CA 1
ATOM 794 C C . PRO A 1 103 ? -4.152 3.764 -5.159 1.00 81.56 103 PRO A C 1
ATOM 796 O O . PRO A 1 103 ? -3.692 4.730 -5.753 1.00 81.56 103 PRO A O 1
ATOM 799 N N . MET A 1 104 ? -4.603 3.869 -3.912 1.00 79.19 104 MET A N 1
ATOM 800 C CA . MET A 1 104 ? -4.487 5.068 -3.096 1.00 79.19 104 MET A CA 1
ATOM 801 C C . MET A 1 104 ? -3.104 5.205 -2.462 1.00 79.19 104 MET A C 1
ATOM 803 O O . MET A 1 104 ? -2.781 6.260 -1.911 1.00 79.19 104 MET A O 1
ATOM 807 N N . GLU A 1 105 ? -2.301 4.138 -2.483 1.00 85.06 105 GLU A N 1
ATOM 808 C CA . GLU A 1 105 ? -0.992 4.155 -1.870 1.00 85.06 105 GLU A CA 1
ATOM 809 C C . GLU A 1 105 ? 0.079 4.735 -2.766 1.00 85.06 105 GLU A C 1
ATOM 811 O O . GLU A 1 105 ? 0.254 4.316 -3.904 1.00 85.06 105 GLU A O 1
ATOM 816 N N . LYS A 1 106 ? 0.903 5.624 -2.209 1.00 83.19 106 LYS A N 1
ATOM 817 C CA . LYS A 1 106 ? 1.949 6.307 -2.980 1.00 83.19 106 LYS A CA 1
ATOM 818 C C . LYS A 1 106 ? 2.953 5.337 -3.608 1.00 83.19 106 LYS A C 1
ATOM 820 O O . LYS A 1 106 ? 3.455 5.613 -4.685 1.00 83.19 106 LYS A O 1
ATOM 825 N N . SER A 1 107 ? 3.240 4.214 -2.948 1.00 89.19 107 SER A N 1
ATOM 826 C CA . SER A 1 107 ? 4.084 3.148 -3.518 1.00 89.19 107 SER A CA 1
ATOM 827 C C . SER A 1 107 ? 3.428 2.488 -4.732 1.00 89.19 107 SER A C 1
ATOM 829 O O . SER A 1 107 ? 4.035 2.417 -5.788 1.00 89.19 107 SER A O 1
ATOM 831 N N . VAL A 1 108 ? 2.154 2.106 -4.626 1.00 91.19 108 VAL A N 1
ATOM 832 C CA . VAL A 1 108 ? 1.391 1.530 -5.736 1.00 91.19 108 VAL A CA 1
ATOM 833 C C . VAL A 1 108 ? 1.298 2.531 -6.885 1.00 91.19 108 VAL A C 1
ATOM 835 O O . VAL A 1 108 ? 1.634 2.192 -8.007 1.00 91.19 108 VAL A O 1
ATOM 838 N N . VAL A 1 109 ? 0.963 3.793 -6.609 1.00 86.44 109 VAL A N 1
ATOM 839 C CA . VAL A 1 109 ? 0.937 4.884 -7.601 1.00 86.44 109 VAL A CA 1
ATOM 840 C C . VAL A 1 109 ? 2.288 5.033 -8.316 1.00 86.44 109 VAL A C 1
ATOM 842 O O . VAL A 1 109 ? 2.321 5.154 -9.540 1.00 86.44 109 VAL A O 1
ATOM 845 N N . ILE A 1 110 ? 3.404 4.991 -7.576 1.00 87.12 110 ILE A N 1
ATOM 846 C CA . ILE A 1 110 ? 4.759 5.047 -8.146 1.00 87.12 110 ILE A CA 1
ATOM 847 C C . ILE A 1 110 ? 5.051 3.813 -9.001 1.00 87.12 110 ILE A C 1
ATOM 849 O O . ILE A 1 110 ? 5.617 3.971 -10.073 1.00 87.12 110 ILE A O 1
ATOM 853 N N . ALA A 1 111 ? 4.665 2.610 -8.577 1.00 91.06 111 ALA A N 1
ATOM 854 C CA . ALA A 1 111 ? 4.852 1.397 -9.370 1.00 91.06 111 ALA A CA 1
ATOM 855 C C . ALA A 1 111 ? 4.016 1.419 -10.659 1.00 91.06 111 ALA A C 1
ATOM 857 O O . ALA A 1 111 ? 4.546 1.160 -11.738 1.00 91.06 111 ALA A O 1
ATOM 858 N N . LEU A 1 112 ? 2.738 1.803 -10.565 1.00 89.75 112 LEU A N 1
ATOM 859 C CA . LEU A 1 112 ? 1.834 1.932 -11.710 1.00 89.75 112 LEU A CA 1
ATOM 860 C C . LEU A 1 112 ? 2.383 2.929 -12.733 1.00 89.75 112 LEU A C 1
ATOM 862 O O . LEU A 1 112 ? 2.608 2.567 -13.884 1.00 89.75 112 LEU A O 1
ATOM 866 N N . GLY A 1 113 ? 2.678 4.162 -12.315 1.00 84.19 113 GLY A N 1
ATOM 867 C CA . GLY A 1 113 ? 3.198 5.177 -13.233 1.00 84.19 113 GLY A CA 1
ATOM 868 C C . GLY A 1 113 ? 4.634 4.894 -13.687 1.00 84.19 113 GLY A C 1
ATOM 869 O O . GLY A 1 113 ? 4.967 5.043 -14.863 1.00 84.19 113 GLY A O 1
ATOM 870 N N . GLY A 1 114 ? 5.475 4.423 -12.767 1.00 84.69 114 GLY A N 1
ATOM 871 C CA . GLY A 1 114 ? 6.900 4.155 -12.954 1.00 84.69 114 GLY A CA 1
ATOM 872 C C . GLY A 1 114 ? 7.214 2.926 -13.801 1.00 84.69 114 GLY A C 1
ATOM 873 O O . GLY A 1 114 ? 8.259 2.907 -14.451 1.00 84.69 114 GLY A O 1
ATOM 874 N N . LEU A 1 115 ? 6.280 1.981 -13.946 1.00 87.12 115 LEU A N 1
ATOM 875 C CA . LEU A 1 115 ? 6.388 0.842 -14.877 1.00 87.12 115 LEU A CA 1
ATOM 876 C C . LEU A 1 115 ? 5.327 0.840 -15.989 1.00 87.12 115 LEU A C 1
ATOM 878 O O . LEU A 1 115 ? 5.424 0.048 -16.918 1.00 87.12 115 LEU A O 1
ATOM 882 N N . GLY A 1 116 ? 4.355 1.757 -15.950 1.00 85.69 116 GLY A N 1
ATOM 883 C CA . GLY A 1 116 ? 3.291 1.842 -16.953 1.00 85.69 116 GLY A CA 1
ATOM 884 C C . GLY A 1 116 ? 2.272 0.709 -16.825 1.00 85.69 116 GLY A C 1
ATOM 885 O O . GLY A 1 116 ? 1.637 0.340 -17.809 1.00 85.69 116 GLY A O 1
ATOM 886 N N . LEU A 1 117 ? 2.142 0.144 -15.624 1.00 86.88 117 LEU A N 1
ATOM 887 C CA . LEU A 1 117 ? 1.238 -0.959 -15.326 1.00 86.88 117 LEU A CA 1
ATOM 888 C C . LEU A 1 117 ? -0.194 -0.452 -15.188 1.00 86.88 117 LEU A C 1
ATOM 890 O O . LEU A 1 117 ? -0.448 0.572 -14.548 1.00 86.88 117 LEU A O 1
ATOM 894 N N . SER A 1 118 ? -1.151 -1.225 -15.697 1.00 89.31 118 SER A N 1
ATOM 895 C CA . SER A 1 118 ? -2.535 -1.070 -15.259 1.00 89.31 118 SER A CA 1
ATOM 896 C C . SER A 1 118 ? -2.698 -1.561 -13.816 1.00 89.31 118 SER A C 1
ATOM 898 O O . SER A 1 118 ? -1.951 -2.411 -13.322 1.00 89.31 118 SER A O 1
ATOM 900 N N . TYR A 1 119 ? -3.723 -1.053 -13.133 1.00 89.81 119 TYR A N 1
ATOM 901 C CA . TYR A 1 119 ? -4.031 -1.487 -11.772 1.00 89.81 119 TYR A CA 1
ATOM 902 C C . TYR A 1 119 ? -4.347 -2.989 -11.687 1.00 89.81 119 TYR A C 1
ATOM 904 O O . TYR A 1 119 ? -3.898 -3.652 -10.755 1.00 89.81 119 TYR A O 1
ATOM 912 N N . ALA A 1 120 ? -5.051 -3.538 -12.681 1.00 90.44 120 ALA A N 1
ATOM 913 C CA . ALA A 1 120 ? -5.359 -4.964 -12.748 1.00 90.44 120 ALA A CA 1
ATOM 914 C C . ALA A 1 120 ? -4.089 -5.828 -12.853 1.00 90.44 120 ALA A C 1
ATOM 916 O O . ALA A 1 120 ? -3.969 -6.822 -12.141 1.00 90.44 120 ALA A O 1
ATOM 917 N N . GLN A 1 121 ? -3.112 -5.416 -13.669 1.00 92.06 121 GLN A N 1
ATOM 918 C CA . GLN A 1 121 ? -1.827 -6.114 -13.784 1.00 92.06 121 GLN A CA 1
ATOM 919 C C . GLN A 1 121 ? -1.054 -6.087 -12.461 1.00 92.06 121 GLN A C 1
ATOM 921 O O . GLN A 1 121 ? -0.594 -7.125 -11.990 1.00 92.06 121 GLN A O 1
ATOM 926 N N . PHE A 1 122 ? -0.959 -4.917 -11.817 1.00 93.50 122 PHE A N 1
ATOM 927 C CA . PHE A 1 122 ? -0.323 -4.802 -10.502 1.00 93.50 122 PHE A CA 1
ATOM 928 C C . PHE A 1 122 ? -1.010 -5.690 -9.459 1.00 93.50 122 PHE A C 1
ATOM 930 O O . PHE A 1 122 ? -0.339 -6.431 -8.741 1.00 93.50 122 PHE A O 1
ATOM 937 N N . LEU A 1 123 ? -2.344 -5.655 -9.397 1.00 93.12 123 LEU A N 1
ATOM 938 C CA . LEU A 1 123 ? -3.116 -6.462 -8.457 1.00 93.12 123 LEU A CA 1
ATOM 939 C C . LEU A 1 123 ? -2.933 -7.962 -8.717 1.00 93.12 123 LEU A C 1
ATOM 941 O O . LEU A 1 123 ? -2.789 -8.717 -7.762 1.00 93.12 123 LEU A O 1
ATOM 945 N N . GLY A 1 124 ? -2.884 -8.387 -9.983 1.00 93.00 124 GLY A N 1
ATOM 946 C CA . GLY A 1 124 ? -2.600 -9.772 -10.364 1.00 93.00 124 GLY A CA 1
ATOM 947 C C . GLY A 1 124 ? -1.224 -10.236 -9.883 1.00 93.00 124 GLY A C 1
ATOM 948 O O . GLY A 1 124 ? -1.116 -11.280 -9.242 1.00 93.00 124 GLY A O 1
ATOM 949 N N . MET A 1 125 ? -0.188 -9.419 -10.093 1.00 93.69 125 MET A N 1
ATOM 950 C CA . MET A 1 125 ? 1.176 -9.706 -9.630 1.00 93.69 125 MET A CA 1
ATOM 951 C C . MET A 1 125 ? 1.301 -9.741 -8.097 1.00 93.69 125 MET A C 1
ATOM 953 O O . MET A 1 125 ? 2.100 -10.504 -7.554 1.00 93.69 125 MET A O 1
ATOM 957 N N . MET A 1 126 ? 0.505 -8.935 -7.389 1.00 95.19 126 MET A N 1
ATOM 958 C CA . MET A 1 126 ? 0.544 -8.820 -5.926 1.00 95.19 126 MET A CA 1
ATOM 959 C C . MET A 1 126 ? -0.507 -9.665 -5.196 1.00 95.19 126 MET A C 1
ATOM 961 O O . MET A 1 126 ? -0.505 -9.692 -3.964 1.00 95.19 126 MET A O 1
ATOM 965 N N . ALA A 1 127 ? -1.375 -10.388 -5.910 1.00 92.88 127 ALA A N 1
ATOM 966 C CA . ALA A 1 127 ? -2.489 -11.130 -5.320 1.00 92.88 127 ALA A CA 1
ATOM 967 C C . ALA A 1 127 ? -2.024 -12.147 -4.268 1.00 92.88 127 ALA A C 1
ATOM 969 O O . ALA A 1 127 ? -2.565 -12.193 -3.163 1.00 92.88 127 ALA A O 1
ATOM 970 N N . TRP A 1 128 ? -0.987 -12.928 -4.579 1.00 92.38 128 TRP A N 1
ATOM 971 C CA . TRP A 1 128 ? -0.453 -13.907 -3.635 1.00 92.38 128 TRP A CA 1
ATOM 972 C C . TRP A 1 128 ? 0.218 -13.257 -2.411 1.00 92.38 128 TRP A C 1
ATOM 974 O O . TRP A 1 128 ? -0.190 -13.573 -1.288 1.00 92.38 128 TRP A O 1
ATOM 984 N N . PRO A 1 129 ? 1.164 -12.306 -2.565 1.00 94.12 129 PRO A N 1
ATOM 985 C CA . PRO A 1 129 ? 1.692 -11.538 -1.436 1.00 94.12 129 PRO A CA 1
ATOM 986 C C . PRO A 1 129 ? 0.601 -10.919 -0.559 1.00 94.12 129 PRO A C 1
ATOM 988 O O . PRO A 1 129 ? 0.678 -10.983 0.669 1.00 94.12 129 PRO A O 1
ATOM 991 N N . LEU A 1 130 ? -0.444 -10.363 -1.179 1.00 94.12 130 LEU A N 1
ATOM 992 C CA . LEU A 1 130 ? -1.578 -9.778 -0.477 1.00 94.12 130 LEU A CA 1
ATOM 993 C C . LEU A 1 130 ? -2.301 -10.815 0.384 1.00 94.12 130 LEU A C 1
ATOM 995 O O . LEU A 1 130 ? -2.525 -10.563 1.568 1.00 94.12 130 LEU A O 1
ATOM 999 N N . VAL A 1 131 ? -2.639 -11.977 -0.182 1.00 94.44 131 VAL A N 1
ATOM 1000 C CA . VAL A 1 131 ? -3.285 -13.073 0.558 1.00 94.44 131 VAL A CA 1
ATOM 1001 C C . VAL A 1 131 ? -2.433 -13.490 1.751 1.00 94.44 131 VAL A C 1
ATOM 1003 O O . VAL A 1 131 ? -2.968 -13.645 2.845 1.00 94.44 131 VAL A O 1
ATOM 1006 N N . VAL A 1 132 ? -1.113 -13.598 1.582 1.00 93.12 132 VAL A N 1
ATOM 1007 C CA . VAL A 1 132 ? -0.195 -13.943 2.676 1.00 93.12 132 VAL A CA 1
ATOM 1008 C C . VAL A 1 132 ? -0.232 -12.892 3.787 1.00 93.12 132 VAL A C 1
ATOM 1010 O O . VAL A 1 132 ? -0.398 -13.246 4.954 1.00 93.12 132 VAL A O 1
ATOM 1013 N N . VAL A 1 133 ? -0.125 -11.598 3.466 1.00 92.94 133 VAL A N 1
ATOM 1014 C CA . VAL A 1 133 ? -0.150 -10.544 4.496 1.00 92.94 133 VAL A CA 1
ATOM 1015 C C . VAL A 1 133 ? -1.516 -10.461 5.184 1.00 92.94 133 VAL A C 1
ATOM 1017 O O . VAL A 1 133 ? -1.569 -10.304 6.406 1.00 92.94 133 VAL A O 1
ATOM 1020 N N . LEU A 1 134 ? -2.618 -10.611 4.444 1.00 93.06 134 LEU A N 1
ATOM 1021 C CA . LEU A 1 134 ? -3.966 -10.666 5.018 1.00 93.06 134 LEU A CA 1
ATOM 1022 C C . LEU A 1 134 ? -4.143 -11.893 5.918 1.00 93.06 134 LEU A C 1
ATOM 1024 O O . LEU A 1 134 ? -4.689 -11.765 7.012 1.00 93.06 134 LEU A O 1
ATOM 1028 N N . ALA A 1 135 ? -3.631 -13.056 5.512 1.00 94.38 135 ALA A N 1
ATOM 1029 C CA . ALA A 1 135 ? -3.657 -14.272 6.316 1.00 94.38 135 ALA A CA 1
ATOM 1030 C C . ALA A 1 135 ? -2.851 -14.108 7.609 1.00 94.38 135 ALA A C 1
ATOM 1032 O O . ALA A 1 135 ? -3.327 -14.499 8.672 1.00 94.38 135 ALA A O 1
ATOM 1033 N N . VAL A 1 136 ? -1.677 -13.468 7.562 1.00 94.12 136 VAL A N 1
ATOM 1034 C CA . VAL A 1 136 ? -0.914 -13.147 8.778 1.00 94.12 136 VAL A CA 1
ATOM 1035 C C . VAL A 1 136 ? -1.674 -12.142 9.646 1.00 94.12 136 VAL A C 1
ATOM 1037 O O . VAL A 1 136 ? -1.777 -12.349 10.850 1.00 94.12 136 VAL A O 1
ATOM 1040 N N . CYS A 1 137 ? -2.249 -11.082 9.071 1.00 92.38 137 CYS A N 1
ATOM 1041 C CA . CYS A 1 137 ? -2.990 -10.061 9.817 1.00 92.38 137 CYS A CA 1
ATOM 1042 C C . CYS A 1 137 ? -4.237 -10.630 10.509 1.00 92.38 137 CYS A C 1
ATOM 1044 O O . CYS A 1 137 ? -4.381 -10.531 11.729 1.00 92.38 137 CYS A O 1
ATOM 1046 N N . PHE A 1 138 ? -5.125 -11.263 9.747 1.00 92.75 138 PHE A N 1
ATOM 1047 C CA . PHE A 1 138 ? -6.387 -11.788 10.261 1.00 92.75 138 PHE A CA 1
ATOM 1048 C C . PHE A 1 138 ? -6.191 -13.090 11.032 1.00 92.75 138 PHE A C 1
ATOM 1050 O O . PHE A 1 138 ? -6.854 -13.296 12.045 1.00 92.75 138 PHE A O 1
ATOM 1057 N N . GLY A 1 139 ? -5.229 -13.925 10.636 1.00 94.06 139 GLY A N 1
ATOM 1058 C CA . GLY A 1 139 ? -4.803 -15.086 11.412 1.00 94.06 139 GLY A CA 1
ATOM 1059 C C . GLY A 1 139 ? -4.229 -14.682 12.768 1.00 94.06 139 GLY A C 1
ATOM 1060 O O . GLY A 1 139 ? -4.549 -15.310 13.774 1.00 94.06 139 GLY A O 1
ATOM 1061 N N . TYR A 1 140 ? -3.467 -13.583 12.839 1.00 94.00 140 TYR A N 1
ATOM 1062 C CA . TYR A 1 140 ? -2.982 -13.058 14.115 1.00 94.00 140 TYR A CA 1
ATOM 1063 C C . TYR A 1 140 ? -4.140 -12.651 15.036 1.00 94.00 140 TYR A C 1
ATOM 1065 O O . TYR A 1 140 ? -4.161 -13.031 16.205 1.00 94.00 140 TYR A O 1
ATOM 1073 N N . ILE A 1 141 ? -5.142 -11.941 14.505 1.00 92.81 141 ILE A N 1
ATOM 1074 C CA . ILE A 1 141 ? -6.361 -11.593 15.255 1.00 92.81 141 ILE A CA 1
ATOM 1075 C C . ILE A 1 141 ? -7.110 -12.862 15.691 1.00 92.81 141 ILE A C 1
ATOM 1077 O O . ILE A 1 141 ? -7.520 -12.985 16.848 1.00 92.81 141 ILE A O 1
ATOM 1081 N N . ALA A 1 142 ? -7.274 -13.825 14.785 1.00 92.50 142 ALA A N 1
ATOM 1082 C CA . ALA A 1 142 ? -8.011 -15.056 15.035 1.00 92.50 142 ALA A CA 1
ATOM 1083 C C . ALA A 1 142 ? -7.376 -15.910 16.138 1.00 92.50 142 ALA A C 1
ATOM 1085 O O . ALA A 1 142 ? -8.094 -16.369 17.029 1.00 92.50 142 ALA A O 1
ATOM 1086 N N . LEU A 1 143 ? -6.054 -16.080 16.103 1.00 93.06 143 LEU A N 1
ATOM 1087 C CA . LEU A 1 143 ? -5.317 -16.980 16.989 1.00 93.06 143 LEU A CA 1
ATOM 1088 C C . LEU A 1 143 ? -4.890 -16.321 18.303 1.00 93.06 143 LEU A C 1
ATOM 1090 O O . LEU A 1 143 ? -4.889 -16.981 19.338 1.00 93.06 143 LEU A O 1
ATOM 1094 N N . PHE A 1 144 ? -4.531 -15.033 18.279 1.00 91.81 144 PHE A N 1
ATOM 1095 C CA . PHE A 1 144 ? -3.897 -14.380 19.426 1.00 91.81 144 PHE A CA 1
ATOM 1096 C C . PHE A 1 144 ? -4.768 -13.359 20.141 1.00 91.81 144 PHE A C 1
ATOM 1098 O O . PHE A 1 144 ? -4.347 -12.917 21.200 1.00 91.81 144 PHE A O 1
ATOM 1105 N N . ILE A 1 145 ? -5.948 -12.978 19.645 1.00 91.25 145 ILE A N 1
ATOM 1106 C CA . ILE A 1 145 ? -6.867 -12.083 20.371 1.00 91.25 145 ILE A CA 1
ATOM 1107 C C . ILE A 1 145 ? -8.052 -12.880 20.901 1.00 91.25 145 ILE A C 1
ATOM 1109 O O . ILE A 1 145 ? -8.606 -13.717 20.196 1.00 91.25 145 ILE A O 1
ATOM 1113 N N . SER A 1 146 ? -8.475 -12.630 22.137 1.00 87.81 146 SER A N 1
ATOM 1114 C CA . SER A 1 146 ? -9.713 -13.196 22.686 1.00 87.81 146 SER A CA 1
ATOM 1115 C C . SER A 1 146 ? -10.851 -12.174 22.644 1.00 87.81 146 SER A C 1
ATOM 1117 O O . SER A 1 146 ? -10.611 -10.978 22.748 1.00 87.81 146 SER A O 1
ATOM 1119 N N . GLU A 1 147 ? -12.108 -12.625 22.573 1.00 86.00 147 GLU A N 1
ATOM 1120 C CA . GLU A 1 147 ? -13.290 -11.736 22.639 1.00 86.00 147 GLU A CA 1
ATOM 1121 C C . GLU A 1 147 ? -13.287 -10.853 23.905 1.00 86.00 147 GLU A C 1
ATOM 1123 O O . GLU A 1 147 ? -13.697 -9.696 23.877 1.00 86.00 147 GLU A O 1
ATOM 1128 N N . LYS A 1 148 ? -12.758 -11.378 25.018 1.00 83.44 148 LYS A N 1
ATOM 1129 C CA . LYS A 1 148 ? -12.609 -10.653 26.290 1.00 83.44 148 LYS A CA 1
ATOM 1130 C C . LYS A 1 148 ? -11.562 -9.534 26.268 1.00 83.44 148 LYS A C 1
ATOM 1132 O O . LYS A 1 148 ? -11.587 -8.703 27.172 1.00 83.44 148 LYS A O 1
ATOM 1137 N N . ASP A 1 149 ? -10.650 -9.540 25.296 1.00 82.56 149 ASP A N 1
ATOM 1138 C CA . ASP A 1 149 ? -9.592 -8.531 25.150 1.00 82.56 149 ASP A CA 1
ATOM 1139 C C . ASP A 1 149 ? -10.128 -7.274 24.435 1.00 82.56 149 ASP A C 1
ATOM 1141 O O . ASP A 1 149 ? -9.452 -6.253 24.374 1.00 82.56 149 ASP A O 1
ATOM 1145 N N . ILE A 1 150 ? -11.351 -7.346 23.895 1.00 84.25 150 ILE A N 1
ATOM 1146 C CA . ILE A 1 150 ? -11.991 -6.289 23.117 1.00 84.25 150 ILE A CA 1
ATOM 1147 C C . ILE A 1 150 ? -13.162 -5.745 23.935 1.00 84.25 150 ILE A C 1
ATOM 1149 O O . ILE A 1 150 ? -14.048 -6.498 24.358 1.00 84.25 150 ILE A O 1
ATOM 1153 N N . ALA A 1 151 ? -13.181 -4.439 24.175 1.00 79.25 151 ALA A N 1
ATOM 1154 C CA . ALA A 1 151 ? -14.327 -3.770 24.764 1.00 79.25 151 ALA A CA 1
ATOM 1155 C C . ALA A 1 151 ? -15.515 -3.811 23.792 1.00 79.25 151 ALA A C 1
ATOM 1157 O O . ALA A 1 151 ? -15.352 -3.728 22.574 1.00 79.25 151 ALA A O 1
ATOM 1158 N N . LEU A 1 152 ? -16.735 -3.928 24.325 1.00 64.00 152 LEU A N 1
ATOM 1159 C CA . LEU A 1 152 ? -17.901 -3.532 23.539 1.00 64.00 152 LEU A CA 1
ATOM 1160 C C . LEU A 1 152 ? -17.723 -2.048 23.272 1.00 64.00 152 LEU A C 1
ATOM 1162 O O . LEU A 1 152 ? -17.659 -1.273 24.226 1.00 64.00 152 LEU A O 1
ATOM 1166 N N . ALA A 1 153 ? -17.606 -1.670 22.000 1.00 56.03 153 ALA A N 1
ATOM 1167 C CA . ALA A 1 153 ? -17.679 -0.271 21.634 1.00 56.03 153 ALA A CA 1
ATOM 1168 C C . ALA A 1 153 ? -18.963 0.269 22.273 1.00 56.03 153 ALA A C 1
ATOM 1170 O O . ALA A 1 153 ? -20.057 -0.178 21.919 1.00 56.03 153 ALA A O 1
ATOM 1171 N N . ALA A 1 154 ? -18.835 1.174 23.249 1.00 46.62 154 ALA A N 1
ATOM 1172 C CA . ALA A 1 154 ? -19.944 2.029 23.620 1.00 46.62 154 ALA A CA 1
ATOM 1173 C C . ALA A 1 154 ? -20.302 2.727 22.314 1.00 46.62 154 ALA A C 1
ATOM 1175 O O . ALA A 1 154 ? -19.518 3.528 21.804 1.00 46.62 154 ALA A O 1
ATOM 1176 N N . GLY A 1 155 ? -21.384 2.278 21.678 1.00 46.03 155 GLY A N 1
ATOM 1177 C CA . GLY A 1 155 ? -21.845 2.859 20.436 1.00 46.03 155 GLY A CA 1
ATOM 1178 C C . GLY A 1 155 ? -22.129 4.310 20.749 1.00 46.03 155 GLY A C 1
ATOM 1179 O O . GLY A 1 155 ? -23.151 4.598 21.356 1.00 46.03 155 GLY A O 1
ATOM 1180 N N . GLY A 1 156 ? -21.193 5.199 20.416 1.00 42.66 156 GLY A N 1
ATOM 1181 C CA . GLY A 1 156 ? -21.426 6.624 20.545 1.00 42.66 156 GLY A CA 1
ATOM 1182 C C . GLY A 1 156 ? -22.708 6.941 19.790 1.00 42.66 156 GLY A C 1
ATOM 1183 O O . GLY A 1 156 ? -22.927 6.392 18.703 1.00 42.66 156 GLY A O 1
ATOM 1184 N N . ASP A 1 157 ? -23.547 7.784 20.383 1.00 44.16 157 ASP A N 1
ATOM 1185 C CA . ASP A 1 157 ? -24.809 8.280 19.835 1.00 44.16 157 ASP A CA 1
ATOM 1186 C C . ASP A 1 157 ? -24.578 9.124 18.567 1.00 44.16 157 ASP A C 1
ATOM 1188 O O . ASP A 1 157 ? -24.877 10.314 18.498 1.00 44.16 157 ASP A O 1
ATOM 1192 N N . ALA A 1 158 ? -24.010 8.526 17.520 1.00 48.41 158 ALA A N 1
ATOM 1193 C CA . ALA A 1 158 ? -23.856 9.151 16.223 1.00 48.41 158 ALA A CA 1
ATOM 1194 C C . ALA A 1 158 ? -25.214 9.101 15.517 1.00 48.41 158 ALA A C 1
ATOM 1196 O O . ALA A 1 158 ? -25.535 8.180 14.760 1.00 48.41 158 ALA A O 1
ATOM 1197 N N . ALA A 1 159 ? -26.020 10.116 15.818 1.00 44.75 159 ALA A N 1
ATOM 1198 C CA . ALA A 1 159 ? -27.307 10.449 15.227 1.00 44.75 159 ALA A CA 1
ATOM 1199 C C . ALA A 1 159 ? -27.187 10.912 13.756 1.00 44.75 159 ALA A C 1
ATOM 1201 O O . ALA A 1 159 ? -27.725 11.948 13.373 1.00 44.75 159 ALA A O 1
ATOM 1202 N N . THR A 1 160 ? -26.486 10.160 12.904 1.00 54.16 160 THR A N 1
ATOM 1203 C CA . THR A 1 160 ? -26.441 10.416 11.457 1.00 54.16 160 THR A CA 1
ATOM 1204 C C . THR A 1 160 ? -27.084 9.273 10.685 1.00 54.16 160 THR A C 1
ATOM 1206 O O . THR A 1 160 ? -26.906 8.097 10.999 1.00 54.16 160 THR A O 1
ATOM 1209 N N . SER A 1 161 ? -27.881 9.626 9.670 1.00 56.34 161 SER A N 1
ATOM 1210 C CA . SER A 1 161 ? -28.581 8.683 8.791 1.00 56.34 161 SER A CA 1
ATOM 1211 C C . SER A 1 161 ? -27.572 7.707 8.149 1.00 56.34 161 SER A C 1
ATOM 1213 O O . SER A 1 161 ? -26.846 8.100 7.227 1.00 56.34 161 SER A O 1
ATOM 1215 N N . PRO A 1 162 ? -27.540 6.421 8.551 1.00 69.94 162 PRO A N 1
ATOM 1216 C CA . PRO A 1 162 ? -26.500 5.502 8.099 1.00 69.94 162 PRO A CA 1
ATOM 1217 C C . PRO A 1 162 ? -26.617 5.182 6.606 1.00 69.94 162 PRO A C 1
ATOM 1219 O O . PRO A 1 162 ? -25.619 4.887 5.962 1.00 69.94 162 PRO A O 1
ATOM 1222 N N . ARG A 1 163 ? -27.814 5.290 6.011 1.00 78.06 163 ARG A N 1
ATOM 1223 C CA . ARG A 1 163 ? -28.049 4.900 4.610 1.00 78.06 163 ARG A CA 1
ATOM 1224 C C . ARG A 1 163 ? -27.214 5.705 3.609 1.00 78.06 163 ARG A C 1
ATOM 1226 O O . ARG A 1 163 ? -26.682 5.123 2.672 1.00 78.06 163 ARG A O 1
ATOM 1233 N N . GLY A 1 164 ? -27.079 7.017 3.817 1.00 84.75 164 GLY A N 1
ATOM 1234 C CA . GLY A 1 164 ? -26.309 7.889 2.923 1.00 84.75 164 GLY A CA 1
ATOM 1235 C C . GLY A 1 164 ? -24.814 7.572 2.946 1.00 84.75 164 GLY A C 1
ATOM 1236 O O . GLY A 1 164 ? -24.216 7.386 1.893 1.00 84.75 164 GLY A O 1
ATOM 1237 N N . HIS A 1 165 ? -24.243 7.428 4.144 1.00 87.25 165 HIS A N 1
ATOM 1238 C CA . HIS A 1 165 ? -22.828 7.100 4.324 1.00 87.25 165 HIS A CA 1
ATOM 1239 C C . HIS A 1 165 ? -22.487 5.662 3.915 1.00 87.25 165 HIS A C 1
ATOM 1241 O O . HIS A 1 165 ? -21.408 5.420 3.384 1.00 87.25 165 HIS A O 1
ATOM 1247 N N . LEU A 1 166 ? -23.403 4.708 4.114 1.00 87.12 166 LEU A N 1
ATOM 1248 C CA . LEU A 1 166 ? -23.228 3.335 3.634 1.00 87.12 166 LEU A CA 1
ATOM 1249 C C . LEU A 1 166 ? -23.219 3.269 2.106 1.00 87.12 166 LEU A C 1
ATOM 1251 O O . LEU A 1 166 ? -22.414 2.531 1.549 1.00 87.12 166 LEU A O 1
ATOM 1255 N N . LEU A 1 167 ? -24.072 4.048 1.431 1.00 90.44 167 LEU A N 1
ATOM 1256 C CA . LEU A 1 167 ? -24.035 4.157 -0.027 1.00 90.44 167 LEU A CA 1
ATOM 1257 C C . LEU A 1 167 ? -22.703 4.747 -0.499 1.00 90.44 167 LEU A C 1
ATOM 1259 O O . LEU A 1 167 ? -22.103 4.205 -1.421 1.00 90.44 167 LEU A O 1
ATOM 1263 N N . ASP A 1 168 ? -22.220 5.811 0.147 1.00 91.25 168 ASP A N 1
ATOM 1264 C CA . ASP A 1 168 ? -20.923 6.405 -0.191 1.00 91.25 168 ASP A CA 1
ATOM 1265 C C . ASP A 1 168 ? -19.782 5.386 0.000 1.00 91.25 168 ASP A C 1
ATOM 1267 O O . ASP A 1 168 ? -18.935 5.212 -0.870 1.00 91.25 168 ASP A O 1
ATOM 1271 N N . ALA A 1 169 ? -19.782 4.624 1.095 1.00 88.00 169 ALA A N 1
ATOM 1272 C CA . ALA A 1 169 ? -18.797 3.565 1.294 1.00 88.00 169 ALA A CA 1
ATOM 1273 C C . ALA A 1 169 ? -18.917 2.440 0.248 1.00 88.00 169 ALA A C 1
ATOM 1275 O O . ALA A 1 169 ? -17.905 1.973 -0.270 1.00 88.00 169 ALA A O 1
ATOM 1276 N N . ALA A 1 170 ? -20.138 2.028 -0.104 1.00 90.75 170 ALA A N 1
ATOM 1277 C CA . ALA A 1 170 ? -20.379 0.987 -1.100 1.00 90.75 170 ALA A CA 1
ATOM 1278 C C . ALA A 1 170 ? -19.930 1.411 -2.506 1.00 90.75 170 ALA A C 1
ATOM 1280 O O . ALA A 1 170 ? -19.269 0.636 -3.192 1.00 90.75 170 ALA A O 1
ATOM 1281 N N . LEU A 1 171 ? -20.233 2.644 -2.923 1.00 93.25 171 LEU A N 1
ATOM 1282 C CA . LEU A 1 171 ? -19.786 3.199 -4.206 1.00 93.25 171 LEU A CA 1
ATOM 1283 C C . LEU A 1 171 ? -18.264 3.337 -4.258 1.00 93.25 171 LEU A C 1
ATOM 1285 O O . LEU A 1 171 ? -17.644 3.065 -5.284 1.00 93.25 171 LEU A O 1
ATOM 1289 N N . PHE A 1 172 ? -17.649 3.717 -3.141 1.00 90.69 172 PHE A N 1
ATOM 1290 C CA . PHE A 1 172 ? -16.200 3.761 -3.028 1.00 90.69 172 PHE A CA 1
ATOM 1291 C C . PHE A 1 172 ? -15.569 2.370 -3.191 1.00 90.69 172 PHE A C 1
ATOM 1293 O O . PHE A 1 172 ? -14.642 2.220 -3.984 1.00 90.69 172 PHE A O 1
ATOM 1300 N N . LEU A 1 173 ? -16.115 1.338 -2.534 1.00 89.50 173 LEU A N 1
ATOM 1301 C CA . LEU A 1 173 ? -15.684 -0.055 -2.714 1.00 89.50 173 LEU A CA 1
ATOM 1302 C C . LEU A 1 173 ? -15.918 -0.563 -4.146 1.00 89.50 173 LEU A C 1
ATOM 1304 O O . LEU A 1 173 ? -15.044 -1.219 -4.712 1.00 89.50 173 LEU A O 1
ATOM 1308 N N . ALA A 1 174 ? -17.048 -0.209 -4.763 1.00 92.56 174 ALA A N 1
ATOM 1309 C CA . ALA A 1 174 ? -17.333 -0.529 -6.161 1.00 92.56 174 ALA A CA 1
ATOM 1310 C C . ALA A 1 174 ? -16.293 0.081 -7.117 1.00 92.56 174 ALA A C 1
ATOM 1312 O O . ALA A 1 174 ? -15.970 -0.532 -8.132 1.00 92.56 174 ALA A O 1
ATOM 1313 N N . GLY A 1 175 ? -15.706 1.231 -6.768 1.00 92.06 175 GLY A N 1
ATOM 1314 C CA . GLY A 1 175 ? -14.583 1.819 -7.498 1.00 92.06 175 GLY A CA 1
ATOM 1315 C C . GLY A 1 175 ? -13.350 0.911 -7.556 1.00 92.06 175 GLY A C 1
ATOM 1316 O O . GLY A 1 175 ? -12.751 0.755 -8.618 1.00 92.06 175 GLY A O 1
ATOM 1317 N N . PHE A 1 176 ? -12.996 0.239 -6.456 1.00 88.31 176 PHE A N 1
ATOM 1318 C CA . PHE A 1 176 ? -11.890 -0.728 -6.469 1.00 88.31 176 PHE A CA 1
ATOM 1319 C C . PHE A 1 176 ? -12.202 -1.946 -7.333 1.00 88.31 176 PHE A C 1
ATOM 1321 O O . PHE A 1 176 ? -11.321 -2.417 -8.047 1.00 88.31 176 PHE A O 1
ATOM 1328 N N . VAL A 1 177 ? -13.444 -2.437 -7.290 1.00 91.06 177 VAL A N 1
ATOM 1329 C CA . VAL A 1 177 ? -13.884 -3.559 -8.133 1.00 91.06 177 VAL A CA 1
ATOM 1330 C C . VAL A 1 177 ? -13.813 -3.170 -9.608 1.00 91.06 177 VAL A C 1
ATOM 1332 O O . VAL A 1 177 ? -13.217 -3.893 -10.399 1.00 91.06 177 VAL A O 1
ATOM 1335 N N . ALA A 1 178 ? -14.341 -1.997 -9.966 1.00 92.69 178 ALA A N 1
ATOM 1336 C CA . ALA A 1 178 ? -14.280 -1.450 -11.318 1.00 92.69 178 ALA A CA 1
ATOM 1337 C C . ALA A 1 178 ? -12.832 -1.323 -11.819 1.00 92.69 178 ALA A C 1
ATOM 1339 O O . ALA A 1 178 ? -12.511 -1.775 -12.917 1.00 92.69 178 ALA A O 1
ATOM 1340 N N . ALA A 1 179 ? -11.937 -0.765 -11.000 1.00 88.19 179 ALA A N 1
ATOM 1341 C CA . ALA A 1 179 ? -10.521 -0.683 -11.340 1.00 88.19 179 ALA A CA 1
ATOM 1342 C C . ALA A 1 179 ? -9.886 -2.079 -11.488 1.00 88.19 179 ALA A C 1
ATOM 1344 O O . ALA A 1 179 ? -9.094 -2.308 -12.400 1.00 88.19 179 ALA A O 1
ATOM 1345 N N . GLY A 1 180 ? -10.241 -3.023 -10.609 1.00 86.06 180 GLY A N 1
ATOM 1346 C CA . GLY A 1 180 ? -9.723 -4.393 -10.613 1.00 86.06 180 GLY A CA 1
ATOM 1347 C C . GLY A 1 180 ? -10.123 -5.203 -11.849 1.00 86.06 180 GLY A C 1
ATOM 1348 O O . GLY A 1 180 ? -9.332 -6.019 -12.308 1.00 86.06 180 GLY A O 1
ATOM 1349 N N . VAL A 1 181 ? -11.296 -4.938 -12.435 1.00 89.88 181 VAL A N 1
ATOM 1350 C CA . VAL A 1 181 ? -11.723 -5.551 -13.711 1.00 89.88 181 VAL A CA 1
ATOM 1351 C C . VAL A 1 181 ? -11.166 -4.832 -14.950 1.00 89.88 181 VAL A C 1
ATOM 1353 O O . VAL A 1 181 ? -11.544 -5.158 -16.072 1.00 89.88 181 VAL A O 1
ATOM 1356 N N . GLY A 1 182 ? -10.263 -3.862 -14.767 1.00 85.69 182 GLY A N 1
ATOM 1357 C CA . GLY A 1 182 ? -9.501 -3.235 -15.849 1.00 85.69 182 GLY A CA 1
ATOM 1358 C C . GLY A 1 182 ? -9.969 -1.843 -16.273 1.00 85.69 182 GLY A C 1
ATOM 1359 O O . GLY A 1 182 ? -9.390 -1.281 -17.204 1.00 85.69 182 GLY A O 1
ATOM 1360 N N . LEU A 1 183 ? -10.967 -1.238 -15.611 1.00 89.81 183 LEU A N 1
ATOM 1361 C CA . LEU A 1 183 ? -11.293 0.166 -15.885 1.00 89.81 183 LEU A CA 1
ATOM 1362 C C . LEU A 1 183 ? -10.134 1.064 -15.436 1.00 89.81 183 LEU A C 1
ATOM 1364 O O . LEU A 1 183 ? -9.491 0.815 -14.414 1.00 89.81 183 LEU A O 1
ATOM 1368 N N . ASN A 1 184 ? -9.884 2.143 -16.184 1.00 89.25 184 ASN A N 1
ATOM 1369 C CA . ASN A 1 184 ? -8.816 3.077 -15.842 1.00 89.25 184 ASN A CA 1
ATOM 1370 C C . ASN A 1 184 ? -9.050 3.663 -14.439 1.00 89.25 184 ASN A C 1
ATOM 1372 O O . ASN A 1 184 ? -10.043 4.346 -14.181 1.00 89.25 184 ASN A O 1
ATOM 1376 N N . VAL A 1 185 ? -8.103 3.404 -13.540 1.00 88.25 185 VAL A N 1
ATOM 1377 C CA . VAL A 1 185 ? -8.221 3.735 -12.118 1.00 88.25 185 VAL A CA 1
ATOM 1378 C C . VAL A 1 185 ? -8.336 5.244 -11.877 1.00 88.25 185 VAL A C 1
ATOM 1380 O O . VAL A 1 185 ? -9.105 5.672 -11.018 1.00 88.25 185 VAL A O 1
ATOM 1383 N N . ALA A 1 186 ? -7.654 6.070 -12.672 1.00 89.81 186 ALA A N 1
ATOM 1384 C CA . ALA A 1 186 ? -7.736 7.521 -12.553 1.00 89.81 186 ALA A CA 1
ATOM 1385 C C . ALA A 1 186 ? -9.107 8.051 -12.984 1.00 89.81 186 ALA A C 1
ATOM 1387 O O . ALA A 1 186 ? -9.638 8.947 -12.333 1.00 89.81 186 ALA A O 1
ATOM 1388 N N . LEU A 1 187 ? -9.716 7.471 -14.024 1.00 92.00 187 LEU A N 1
ATOM 1389 C CA . LEU A 1 187 ? -11.081 7.816 -14.433 1.00 92.00 187 LEU A CA 1
ATOM 1390 C C . LEU A 1 187 ? -12.110 7.384 -13.386 1.00 92.00 187 LEU A C 1
ATOM 1392 O O . LEU A 1 187 ? -12.995 8.167 -13.046 1.00 92.00 187 LEU A O 1
ATOM 1396 N N . VAL A 1 188 ? -11.977 6.171 -12.840 1.00 93.56 188 VAL A N 1
ATOM 1397 C CA . VAL A 1 188 ? -12.888 5.654 -11.809 1.00 93.56 188 VAL A CA 1
ATOM 1398 C C . VAL A 1 188 ? -12.849 6.536 -10.562 1.00 93.56 188 VAL A C 1
ATOM 1400 O O . VAL A 1 188 ? -13.879 7.064 -10.139 1.00 93.56 188 VAL A O 1
ATOM 1403 N N . PHE A 1 189 ? -11.665 6.747 -9.982 1.00 91.88 189 PHE A N 1
ATOM 1404 C CA . PHE A 1 189 ? -11.543 7.541 -8.761 1.00 91.88 189 PHE A CA 1
ATOM 1405 C C . PHE A 1 189 ? -11.711 9.043 -9.020 1.00 91.88 189 PHE A C 1
ATOM 1407 O O . PHE A 1 189 ? -12.261 9.736 -8.169 1.00 91.88 189 PHE A O 1
ATOM 1414 N N . GLY A 1 190 ? -11.335 9.554 -10.195 1.00 93.50 190 GLY A N 1
ATOM 1415 C CA . GLY A 1 190 ? -11.613 10.933 -10.610 1.00 93.50 190 GLY A CA 1
ATOM 1416 C C . GLY A 1 190 ? -13.112 11.214 -10.728 1.00 93.50 190 GLY A C 1
ATOM 1417 O O . GLY A 1 190 ? -13.602 12.205 -10.185 1.00 93.50 190 GLY A O 1
ATOM 1418 N N . GLY A 1 191 ? -13.861 10.300 -11.349 1.00 95.44 191 GLY A N 1
ATOM 1419 C CA . GLY A 1 191 ? -15.320 10.359 -11.413 1.00 95.44 191 GLY A CA 1
ATOM 1420 C C . GLY A 1 191 ? -15.965 10.294 -10.028 1.00 95.44 191 GLY A C 1
ATOM 1421 O O . GLY A 1 191 ? -16.837 11.107 -9.720 1.00 95.44 191 GLY A O 1
ATOM 1422 N N . LEU A 1 192 ? -15.490 9.395 -9.156 1.00 95.19 192 LEU A N 1
ATOM 1423 C CA . LEU A 1 192 ? -15.941 9.323 -7.762 1.00 95.19 192 LEU A CA 1
ATOM 1424 C C . LEU A 1 192 ? -15.647 10.613 -6.986 1.00 95.19 192 LEU A C 1
ATOM 1426 O O . LEU A 1 192 ? -16.503 11.072 -6.234 1.00 95.19 192 LEU A O 1
ATOM 1430 N N . ALA A 1 193 ? -14.479 11.231 -7.177 1.00 94.44 193 ALA A N 1
ATOM 1431 C CA . ALA A 1 193 ? -14.143 12.498 -6.534 1.00 94.44 193 ALA A CA 1
ATOM 1432 C C . ALA A 1 193 ? -15.123 13.609 -6.941 1.00 94.44 193 ALA A C 1
ATOM 1434 O O . ALA A 1 193 ? -15.678 14.281 -6.072 1.00 94.44 193 ALA A O 1
ATOM 1435 N N . ILE A 1 194 ? -15.405 13.750 -8.242 1.00 96.38 194 ILE A N 1
ATOM 1436 C CA . ILE A 1 194 ? -16.401 14.705 -8.758 1.00 96.38 194 ILE A CA 1
ATOM 1437 C C . ILE A 1 194 ? -17.786 14.411 -8.180 1.00 96.38 194 ILE A C 1
ATOM 1439 O O . ILE A 1 194 ? -18.454 15.320 -7.681 1.00 96.38 194 ILE A O 1
ATOM 1443 N N . PHE A 1 195 ? -18.197 13.143 -8.197 1.00 96.06 195 PHE A N 1
ATOM 1444 C CA . PHE A 1 195 ? -19.473 12.704 -7.646 1.00 96.06 195 PHE A CA 1
ATOM 1445 C C . PHE A 1 195 ? -19.615 13.069 -6.164 1.00 96.06 195 PHE A C 1
ATOM 1447 O O . PHE A 1 195 ? -20.624 13.662 -5.784 1.00 96.06 195 PHE A O 1
ATOM 1454 N N . TYR A 1 196 ? -18.618 12.772 -5.325 1.00 94.88 196 TYR A N 1
ATOM 1455 C CA . TYR A 1 196 ? -18.692 13.064 -3.893 1.00 94.88 196 TYR A CA 1
ATOM 1456 C C . TYR A 1 196 ? -18.662 14.557 -3.596 1.00 94.88 196 TYR A C 1
ATOM 1458 O O . TYR A 1 196 ? -19.420 15.007 -2.738 1.00 94.88 196 TYR A O 1
ATOM 1466 N N . VAL A 1 197 ? -17.850 15.334 -4.316 1.00 95.06 197 VAL A N 1
ATOM 1467 C CA . VAL A 1 197 ? -17.830 16.794 -4.174 1.00 95.06 197 VAL A CA 1
ATOM 1468 C C . VAL A 1 197 ? -19.197 17.390 -4.520 1.00 95.06 197 VAL A C 1
ATOM 1470 O O . VAL A 1 197 ? -19.722 18.194 -3.748 1.00 95.06 197 VAL A O 1
ATOM 1473 N N . ALA A 1 198 ? -19.821 16.946 -5.616 1.00 94.81 198 ALA A N 1
ATOM 1474 C CA . ALA A 1 198 ? -21.148 17.402 -6.026 1.00 94.81 198 ALA A CA 1
ATOM 1475 C C . ALA A 1 198 ? -22.250 16.962 -5.045 1.00 94.81 198 ALA A C 1
ATOM 1477 O O . ALA A 1 198 ? -23.034 17.788 -4.573 1.00 94.81 198 ALA A O 1
ATOM 1478 N N . ARG A 1 199 ? -22.284 15.671 -4.690 1.00 93.50 199 ARG A N 1
ATOM 1479 C CA . ARG A 1 199 ? -23.267 15.075 -3.769 1.00 93.50 199 ARG A CA 1
ATOM 1480 C C . ARG A 1 199 ? -23.246 15.738 -2.396 1.00 93.50 199 ARG A C 1
ATOM 1482 O O . ARG A 1 199 ? -24.303 16.000 -1.829 1.00 93.50 199 ARG A O 1
ATOM 1489 N N . HIS A 1 200 ? -22.052 16.022 -1.882 1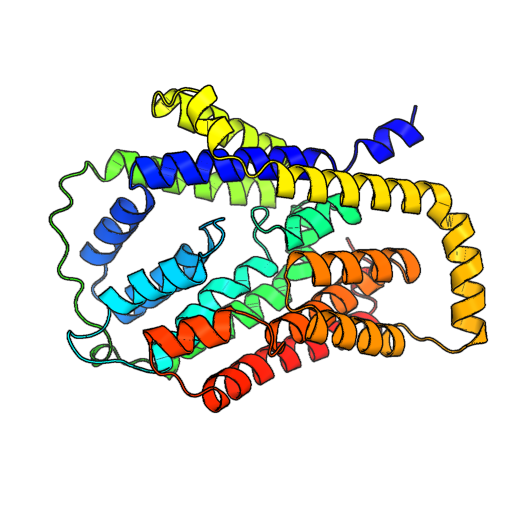.00 92.06 200 HIS A N 1
ATOM 1490 C CA . HIS A 1 200 ? -21.856 16.640 -0.572 1.00 92.06 200 HIS A CA 1
ATOM 1491 C C . HIS A 1 200 ? -21.721 18.162 -0.631 1.00 92.06 200 HIS A C 1
ATOM 1493 O O . HIS A 1 200 ? -21.465 18.771 0.406 1.00 92.06 200 HIS A O 1
ATOM 1499 N N . ARG A 1 201 ? -21.904 18.779 -1.808 1.00 92.38 201 ARG A N 1
ATOM 1500 C CA . ARG A 1 201 ? -21.819 20.233 -2.040 1.00 92.38 201 ARG A CA 1
ATOM 1501 C C . ARG A 1 201 ? -20.570 20.873 -1.427 1.00 92.38 201 ARG A C 1
ATOM 1503 O O . ARG A 1 201 ? -20.640 21.935 -0.814 1.00 92.38 201 ARG A O 1
ATOM 1510 N N . VAL A 1 202 ? -19.435 20.197 -1.560 1.00 92.12 202 VAL A N 1
ATOM 1511 C CA . VAL A 1 202 ? -18.148 20.690 -1.066 1.00 92.12 202 VAL A CA 1
ATOM 1512 C C . VAL A 1 202 ? -17.586 21.697 -2.078 1.00 92.12 202 VAL A C 1
ATOM 1514 O O . VAL A 1 202 ? -17.571 21.404 -3.273 1.00 92.12 202 VAL A O 1
ATOM 1517 N N . PRO A 1 203 ? -17.117 22.885 -1.666 1.00 93.81 203 PRO A N 1
ATOM 1518 C CA . PRO A 1 203 ? -16.476 23.813 -2.590 1.00 93.81 203 PRO A CA 1
ATOM 1519 C C . PRO A 1 203 ? -15.179 23.222 -3.163 1.00 93.81 203 PRO A C 1
ATOM 1521 O O . PRO A 1 203 ? -14.284 22.829 -2.416 1.00 93.81 203 PRO A O 1
ATOM 1524 N N . TRP A 1 204 ? -15.019 23.226 -4.492 1.00 91.00 204 TRP A N 1
ATOM 1525 C CA . TRP A 1 204 ? -13.813 22.696 -5.153 1.00 91.00 204 TRP A CA 1
ATOM 1526 C C . TRP A 1 204 ? -12.513 23.325 -4.648 1.00 91.00 204 TRP A C 1
ATOM 1528 O O . TRP A 1 204 ? -11.507 22.636 -4.502 1.00 91.00 204 TRP A O 1
ATOM 1538 N N . ARG A 1 205 ? -12.541 24.624 -4.334 1.00 92.38 205 ARG A N 1
ATOM 1539 C CA . ARG A 1 205 ? -11.392 25.339 -3.767 1.00 92.38 205 ARG A CA 1
ATOM 1540 C C . ARG A 1 205 ? -10.959 24.759 -2.419 1.00 92.38 205 ARG A C 1
ATOM 1542 O O . ARG A 1 205 ? -9.766 24.689 -2.146 1.00 92.38 205 ARG A O 1
ATOM 1549 N N . GLU A 1 206 ? -11.914 24.338 -1.596 1.00 91.06 206 GLU A N 1
ATOM 1550 C CA . GLU A 1 206 ? -11.644 23.744 -0.287 1.00 91.06 206 GLU A CA 1
ATOM 1551 C C . GLU A 1 206 ? -11.110 22.314 -0.428 1.00 91.06 206 GLU A C 1
ATOM 1553 O O . GLU A 1 206 ? -10.095 21.966 0.177 1.00 91.06 206 GLU A O 1
ATOM 1558 N N . ALA A 1 207 ? -11.733 21.523 -1.310 1.00 89.94 207 ALA A N 1
ATOM 1559 C CA . ALA A 1 207 ? -11.296 20.167 -1.622 1.00 89.94 207 ALA A CA 1
ATOM 1560 C C . ALA A 1 207 ? -9.859 20.132 -2.179 1.00 89.94 207 ALA A C 1
ATOM 1562 O O . ALA A 1 207 ? -9.027 19.358 -1.709 1.00 89.94 207 ALA A O 1
ATOM 1563 N N . LEU A 1 208 ? -9.540 21.004 -3.141 1.00 91.62 208 LEU A N 1
ATOM 1564 C CA . LEU A 1 208 ? -8.197 21.112 -3.724 1.00 91.62 208 LEU A CA 1
ATOM 1565 C C . LEU A 1 208 ? -7.175 21.742 -2.766 1.00 91.62 208 LEU A C 1
ATOM 1567 O O . LEU A 1 208 ? -5.979 21.484 -2.894 1.00 91.62 208 LEU A O 1
ATOM 1571 N N . GLY A 1 209 ? -7.626 22.532 -1.788 1.00 89.06 209 GLY A N 1
ATOM 1572 C CA . GLY A 1 209 ? -6.770 23.079 -0.733 1.00 89.06 209 GLY A CA 1
ATOM 1573 C C . GLY A 1 209 ? -6.178 22.007 0.190 1.00 89.06 209 GLY A C 1
ATOM 1574 O O . GLY A 1 209 ? -5.099 22.210 0.739 1.00 89.06 209 GLY A O 1
ATOM 1575 N N . HIS A 1 210 ? -6.839 20.851 0.319 1.00 85.88 210 HIS A N 1
ATOM 1576 C CA . HIS A 1 210 ? -6.358 19.710 1.110 1.00 85.88 210 HIS A CA 1
ATOM 1577 C C . HIS A 1 210 ? -5.412 18.772 0.346 1.00 85.88 210 HIS A C 1
ATOM 1579 O O . HIS A 1 210 ? -4.832 17.857 0.936 1.00 85.88 210 HIS A O 1
ATOM 1585 N N . VAL A 1 211 ? -5.233 18.983 -0.959 1.00 88.00 211 VAL A N 1
ATOM 1586 C CA . VAL A 1 211 ? -4.326 18.173 -1.772 1.00 88.00 211 VAL A CA 1
ATOM 1587 C C . VAL A 1 211 ? -2.880 18.501 -1.406 1.00 88.00 211 VAL A C 1
ATOM 1589 O O . VAL A 1 211 ? -2.450 19.654 -1.404 1.00 88.00 211 VAL A O 1
ATOM 1592 N N . ASN A 1 212 ? -2.084 17.465 -1.139 1.00 85.12 212 ASN A N 1
ATOM 1593 C CA . ASN A 1 212 ? -0.654 17.622 -0.913 1.00 85.12 212 ASN A CA 1
ATOM 1594 C C . ASN A 1 212 ? 0.081 17.785 -2.252 1.00 85.12 212 ASN A C 1
ATOM 1596 O O . ASN A 1 212 ? 0.627 16.827 -2.805 1.00 85.12 212 ASN A O 1
ATOM 1600 N N . TRP A 1 213 ? 0.128 19.019 -2.752 1.00 87.31 213 TRP A N 1
ATOM 1601 C CA . TRP A 1 213 ? 0.767 19.360 -4.027 1.00 87.31 213 TRP A CA 1
ATOM 1602 C C . TRP A 1 213 ? 2.258 19.017 -4.081 1.00 87.31 213 TRP A C 1
ATOM 1604 O O . TRP A 1 213 ? 2.767 18.677 -5.145 1.00 87.31 213 TRP A O 1
ATOM 1614 N N . LYS A 1 214 ? 2.953 19.011 -2.935 1.00 85.00 214 LYS A N 1
ATOM 1615 C CA . LYS A 1 214 ? 4.347 18.553 -2.862 1.00 85.00 214 LYS A CA 1
ATOM 1616 C C . LYS A 1 214 ? 4.459 17.064 -3.192 1.00 85.00 214 LYS A C 1
ATOM 1618 O O . LYS A 1 214 ? 5.359 16.674 -3.927 1.00 85.00 214 LYS A O 1
ATOM 1623 N N . LEU A 1 215 ? 3.555 16.229 -2.673 1.00 78.38 215 LEU A N 1
ATOM 1624 C CA . LEU A 1 215 ? 3.531 14.802 -3.001 1.00 78.38 215 LEU A CA 1
ATOM 1625 C C . LEU A 1 215 ? 3.133 14.569 -4.463 1.00 78.38 215 LEU A C 1
ATOM 1627 O O . LEU A 1 215 ? 3.763 13.748 -5.122 1.00 78.38 215 LEU A O 1
ATOM 1631 N N . VAL A 1 216 ? 2.148 15.314 -4.973 1.00 86.06 216 VAL A N 1
ATOM 1632 C CA . VAL A 1 216 ? 1.756 15.257 -6.392 1.00 86.06 216 VAL A CA 1
ATOM 1633 C C . VAL A 1 216 ? 2.948 15.588 -7.291 1.00 86.06 216 VAL A C 1
ATOM 1635 O O . VAL A 1 216 ? 3.255 14.815 -8.190 1.00 86.06 216 VAL A O 1
ATOM 1638 N N . ALA A 1 217 ? 3.681 16.667 -7.001 1.00 85.81 217 ALA A N 1
ATOM 1639 C CA . ALA A 1 217 ? 4.874 17.049 -7.754 1.00 85.81 217 ALA A CA 1
ATOM 1640 C C . ALA A 1 217 ? 5.974 15.976 -7.706 1.00 85.81 217 ALA A C 1
ATOM 1642 O O . ALA A 1 217 ? 6.604 15.706 -8.723 1.00 85.81 217 ALA A O 1
ATOM 1643 N N . VAL A 1 218 ? 6.181 15.324 -6.554 1.00 79.69 218 VAL A N 1
ATOM 1644 C CA . VAL A 1 218 ? 7.128 14.200 -6.439 1.00 79.69 218 VAL A CA 1
ATOM 1645 C C . VAL A 1 218 ? 6.697 13.027 -7.315 1.00 79.69 218 VAL A C 1
ATOM 1647 O O . VAL A 1 218 ? 7.530 12.483 -8.030 1.00 79.69 218 VAL A O 1
ATOM 1650 N N . VAL A 1 219 ? 5.418 12.644 -7.286 1.00 78.00 219 VAL A N 1
ATOM 1651 C CA . VAL A 1 219 ? 4.905 11.552 -8.128 1.00 78.00 219 VAL A CA 1
ATOM 1652 C C . VAL A 1 219 ? 5.057 11.897 -9.605 1.00 78.00 219 VAL A C 1
ATOM 1654 O O . VAL A 1 219 ? 5.612 11.093 -10.342 1.00 78.00 219 VAL A O 1
ATOM 1657 N N . VAL A 1 220 ? 4.655 13.099 -10.026 1.00 85.06 220 VAL A N 1
ATOM 1658 C CA . VAL A 1 220 ? 4.846 13.567 -11.408 1.00 85.06 220 VAL A CA 1
ATOM 1659 C C . VAL A 1 220 ? 6.325 13.531 -11.792 1.00 85.06 220 VAL A C 1
ATOM 1661 O O . VAL A 1 220 ? 6.660 13.001 -12.843 1.00 85.06 220 VAL A O 1
ATOM 1664 N N . GLY A 1 221 ? 7.219 14.023 -10.932 1.00 83.00 221 GLY A N 1
ATOM 1665 C CA . GLY A 1 221 ? 8.661 13.999 -11.178 1.00 83.00 221 GLY A CA 1
ATOM 1666 C C . GLY A 1 221 ? 9.212 12.583 -11.346 1.00 83.00 221 GLY A C 1
ATOM 1667 O O . GLY A 1 221 ? 9.956 12.332 -12.288 1.00 83.00 221 GLY A O 1
ATOM 1668 N N . VAL A 1 222 ? 8.811 11.643 -10.484 1.00 76.19 222 VAL A N 1
ATOM 1669 C CA . VAL A 1 222 ? 9.209 10.228 -10.587 1.00 76.19 222 VAL A CA 1
ATOM 1670 C C . VAL A 1 222 ? 8.657 9.585 -11.857 1.00 76.19 222 VAL A C 1
ATOM 1672 O O . VAL A 1 222 ? 9.388 8.867 -12.528 1.00 76.19 222 VAL A O 1
ATOM 1675 N N . VAL A 1 223 ? 7.400 9.858 -12.213 1.00 79.06 223 VAL A N 1
ATOM 1676 C CA . VAL A 1 223 ? 6.775 9.337 -13.437 1.00 79.06 223 VAL A CA 1
ATOM 1677 C C . VAL A 1 223 ? 7.481 9.868 -14.679 1.00 79.06 223 VAL A C 1
ATOM 1679 O O . VAL A 1 223 ? 7.835 9.082 -15.550 1.00 79.06 223 VAL A O 1
ATOM 1682 N N . LEU A 1 224 ? 7.738 11.176 -14.755 1.00 82.62 224 LEU A N 1
ATOM 1683 C CA . LEU A 1 224 ? 8.447 11.783 -15.883 1.00 82.62 224 LEU A CA 1
ATOM 1684 C C . LEU A 1 224 ? 9.893 11.289 -15.971 1.00 82.62 224 LEU A C 1
ATOM 1686 O O . LEU A 1 224 ? 10.378 11.020 -17.066 1.00 82.62 224 LEU A O 1
ATOM 1690 N N . PHE A 1 225 ? 10.568 11.126 -14.830 1.00 81.00 225 PHE A N 1
ATOM 1691 C CA . PHE A 1 225 ? 11.907 10.547 -14.775 1.00 81.00 225 PHE A CA 1
ATOM 1692 C C . PHE A 1 225 ? 11.909 9.096 -15.266 1.00 81.00 225 PHE A C 1
ATOM 1694 O O . PHE A 1 225 ? 12.709 8.751 -16.129 1.00 81.00 225 PHE A O 1
ATOM 1701 N N . ALA A 1 226 ? 10.982 8.262 -14.787 1.00 74.94 226 ALA A N 1
ATOM 1702 C CA . ALA A 1 226 ? 10.839 6.877 -15.225 1.00 74.94 226 ALA A CA 1
ATOM 1703 C C . ALA A 1 226 ? 10.475 6.781 -16.714 1.00 74.94 226 ALA A C 1
ATOM 1705 O O . ALA A 1 226 ? 11.026 5.950 -17.428 1.00 74.94 226 ALA A O 1
ATOM 1706 N N . ALA A 1 227 ? 9.599 7.657 -17.210 1.00 76.94 227 ALA A N 1
ATOM 1707 C CA . ALA A 1 227 ? 9.289 7.750 -18.631 1.00 76.94 227 ALA A CA 1
ATOM 1708 C C . ALA A 1 227 ? 10.525 8.146 -19.452 1.00 76.94 227 ALA A C 1
ATOM 1710 O O . ALA A 1 227 ? 10.793 7.531 -20.479 1.00 76.94 227 ALA A O 1
ATOM 1711 N N . GLY A 1 228 ? 11.315 9.112 -18.974 1.00 75.19 228 GLY A N 1
ATOM 1712 C CA . GLY A 1 228 ? 12.600 9.473 -19.570 1.00 75.19 228 GLY A CA 1
ATOM 1713 C C . GLY A 1 228 ? 13.562 8.286 -19.617 1.00 75.19 228 GLY A C 1
ATOM 1714 O O . GLY A 1 228 ? 14.092 7.982 -20.681 1.00 75.19 228 GLY A O 1
ATOM 1715 N N . LEU A 1 229 ? 13.713 7.558 -18.505 1.00 73.19 229 LEU A N 1
ATOM 1716 C CA . LEU A 1 229 ? 14.513 6.332 -18.456 1.00 73.19 229 LEU A CA 1
ATOM 1717 C C . LEU A 1 229 ? 14.031 5.287 -19.460 1.00 73.19 229 LEU A C 1
ATOM 1719 O O . LEU A 1 229 ? 14.871 4.629 -20.048 1.00 73.19 229 LEU A O 1
ATOM 1723 N N . ARG A 1 230 ? 12.719 5.154 -19.700 1.00 73.25 230 ARG A N 1
ATOM 1724 C CA . ARG A 1 230 ? 12.185 4.250 -20.733 1.00 73.25 230 ARG A CA 1
ATOM 1725 C C . ARG A 1 230 ? 12.544 4.675 -22.150 1.00 73.25 230 ARG A C 1
ATOM 1727 O O . ARG A 1 230 ? 12.799 3.813 -22.979 1.00 73.25 230 ARG A O 1
ATOM 1734 N N . VAL A 1 231 ? 12.572 5.97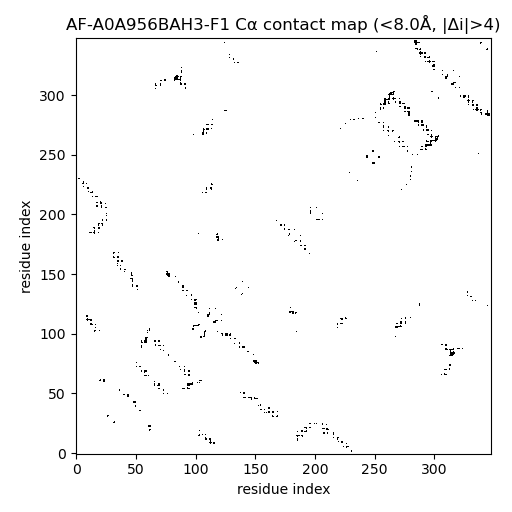7 -22.441 1.00 73.38 231 VAL A N 1
ATOM 1735 C CA . VAL A 1 231 ? 12.975 6.467 -23.772 1.00 73.38 231 VAL A CA 1
ATOM 1736 C C . VAL A 1 231 ? 14.430 6.110 -24.070 1.00 73.38 231 VAL A C 1
ATOM 1738 O O . VAL A 1 231 ? 14.738 5.764 -25.205 1.00 73.38 231 VAL A O 1
ATOM 1741 N N . TYR A 1 232 ? 15.292 6.158 -23.053 1.00 70.81 232 TYR A N 1
ATOM 1742 C CA . TYR A 1 232 ? 16.698 5.753 -23.141 1.00 70.81 232 TYR A CA 1
ATOM 1743 C C . TYR A 1 232 ? 16.927 4.319 -22.654 1.00 70.81 232 TYR A C 1
ATOM 1745 O O . TYR A 1 232 ? 18.073 3.932 -22.435 1.00 70.81 232 TYR A O 1
ATOM 1753 N N . ALA A 1 233 ? 15.863 3.536 -22.429 1.00 64.81 233 ALA A N 1
ATOM 1754 C CA . ALA A 1 233 ? 15.995 2.266 -21.729 1.00 64.81 233 ALA A CA 1
ATOM 1755 C C . ALA A 1 233 ? 16.818 1.294 -22.541 1.00 64.81 233 ALA A C 1
ATOM 1757 O O . ALA A 1 233 ? 17.614 0.612 -21.937 1.00 64.81 233 ALA A O 1
ATOM 1758 N N . ASP A 1 234 ? 16.696 1.252 -23.864 1.00 67.75 234 ASP A N 1
ATOM 1759 C CA . ASP A 1 234 ? 17.460 0.291 -24.663 1.00 67.75 234 ASP A CA 1
ATOM 1760 C C . ASP A 1 234 ? 18.974 0.567 -24.590 1.00 67.75 234 ASP A C 1
ATOM 1762 O O . ASP A 1 234 ? 19.766 -0.347 -24.374 1.00 67.75 234 ASP A O 1
ATOM 1766 N N . GLU A 1 235 ? 19.379 1.838 -24.652 1.00 70.25 235 GLU A N 1
ATOM 1767 C CA . GLU A 1 235 ? 20.781 2.277 -24.557 1.00 70.25 235 GLU A CA 1
ATOM 1768 C C . GLU A 1 235 ? 21.331 2.122 -23.129 1.00 70.25 235 GLU A C 1
ATOM 1770 O O . GLU A 1 235 ? 22.438 1.622 -22.917 1.00 70.25 235 GLU A O 1
ATOM 1775 N N . LEU A 1 236 ? 20.534 2.513 -22.130 1.00 66.12 236 LEU A N 1
ATOM 1776 C CA . LEU A 1 236 ? 20.874 2.388 -20.716 1.00 66.12 236 LEU A CA 1
ATOM 1777 C C . LEU A 1 236 ? 20.922 0.920 -20.285 1.00 66.12 236 LEU A C 1
ATOM 1779 O O . LEU A 1 236 ? 21.807 0.530 -19.530 1.00 66.12 236 LEU A O 1
ATOM 1783 N N . ARG A 1 237 ? 19.985 0.107 -20.772 1.00 66.00 237 ARG A N 1
ATOM 1784 C CA . ARG A 1 237 ? 19.898 -1.330 -20.523 1.00 66.00 237 ARG A CA 1
ATOM 1785 C C . ARG A 1 237 ? 21.079 -2.036 -21.145 1.00 66.00 237 ARG A C 1
ATOM 1787 O O . ARG A 1 237 ? 21.647 -2.873 -20.471 1.00 66.00 237 ARG A O 1
ATOM 1794 N N . GLN A 1 238 ? 21.512 -1.672 -22.350 1.00 71.19 238 GLN A N 1
ATOM 1795 C CA . GLN A 1 238 ? 22.703 -2.276 -22.944 1.00 71.19 238 GLN A CA 1
ATOM 1796 C C . GLN A 1 238 ? 23.970 -1.938 -22.137 1.00 71.19 238 GLN A C 1
ATOM 1798 O O . GLN A 1 238 ? 24.700 -2.842 -21.738 1.00 71.19 238 GLN A O 1
ATOM 1803 N N . ALA A 1 239 ? 24.171 -0.665 -21.773 1.00 70.75 239 ALA A N 1
ATOM 1804 C CA . ALA A 1 239 ? 25.303 -0.248 -20.938 1.00 70.75 239 ALA A CA 1
ATOM 1805 C C . ALA A 1 239 ? 25.286 -0.880 -19.530 1.00 70.75 239 ALA A C 1
ATOM 1807 O O . ALA A 1 239 ? 26.332 -1.232 -18.978 1.00 70.75 239 ALA A O 1
ATOM 1808 N N . LEU A 1 240 ? 24.100 -1.036 -18.935 1.00 65.19 240 LEU A N 1
ATOM 1809 C CA . LEU A 1 240 ? 23.932 -1.660 -17.625 1.00 65.19 240 LEU A CA 1
ATOM 1810 C C . LEU A 1 240 ? 24.016 -3.178 -17.683 1.00 65.19 240 LEU A C 1
ATOM 1812 O O . LEU A 1 240 ? 24.586 -3.756 -16.770 1.00 65.19 240 LEU A O 1
ATOM 1816 N N . GLU A 1 241 ? 23.493 -3.830 -18.718 1.00 67.25 241 GLU A N 1
ATOM 1817 C CA . GLU A 1 241 ? 23.635 -5.272 -18.916 1.00 67.25 241 GLU A CA 1
ATOM 1818 C C . GLU A 1 241 ? 25.109 -5.645 -19.052 1.00 67.25 241 GLU A C 1
ATOM 1820 O O . GLU A 1 241 ? 25.535 -6.627 -18.447 1.00 67.25 241 GLU A O 1
ATOM 1825 N N . ASP A 1 242 ? 25.899 -4.841 -19.764 1.00 71.50 242 ASP A N 1
ATOM 1826 C CA . ASP A 1 242 ? 27.344 -5.040 -19.886 1.00 71.50 242 ASP A CA 1
ATOM 1827 C C . ASP A 1 242 ? 28.058 -4.829 -18.542 1.00 71.50 242 ASP A C 1
ATOM 1829 O O . ASP A 1 242 ? 28.903 -5.637 -18.149 1.00 71.50 242 ASP A O 1
ATOM 1833 N N . PHE A 1 243 ? 27.671 -3.805 -17.773 1.00 72.81 243 PHE A N 1
ATOM 1834 C CA . PHE A 1 243 ? 28.195 -3.585 -16.422 1.00 72.81 243 PHE A CA 1
ATOM 1835 C C . PHE A 1 243 ? 27.821 -4.722 -15.457 1.00 72.81 243 PHE A C 1
ATOM 1837 O O . PHE A 1 243 ? 28.665 -5.209 -14.703 1.00 72.81 243 PHE A O 1
ATOM 1844 N N . VAL A 1 244 ? 26.565 -5.169 -15.496 1.00 70.00 244 VAL A N 1
ATOM 1845 C CA . VAL A 1 244 ? 25.995 -6.226 -14.655 1.00 70.00 244 VAL A CA 1
ATOM 1846 C C . VAL A 1 244 ? 26.632 -7.575 -14.968 1.00 70.00 244 VAL A C 1
ATOM 1848 O O . VAL A 1 244 ? 27.073 -8.261 -14.043 1.00 70.00 244 VAL A O 1
ATOM 1851 N N . LYS A 1 245 ? 26.734 -7.941 -16.252 1.00 67.56 245 LYS A N 1
ATOM 1852 C CA . LYS A 1 245 ? 27.405 -9.168 -16.704 1.00 67.56 245 LYS A CA 1
ATOM 1853 C C . LYS A 1 245 ? 28.904 -9.109 -16.401 1.00 67.56 245 LYS A C 1
ATOM 1855 O O . LYS A 1 245 ? 29.455 -10.102 -15.940 1.00 67.56 245 LYS A O 1
ATOM 1860 N N . GLY A 1 246 ? 29.535 -7.945 -16.571 1.00 71.00 246 GLY A N 1
ATOM 1861 C CA . GLY A 1 246 ? 30.954 -7.725 -16.275 1.00 71.00 246 GLY A CA 1
ATOM 1862 C C . GLY A 1 246 ? 31.323 -7.821 -14.788 1.00 71.00 246 GLY A C 1
ATOM 1863 O O . GLY A 1 246 ? 32.450 -8.190 -14.474 1.00 71.00 246 GLY A O 1
ATOM 1864 N N . HIS A 1 247 ? 30.384 -7.544 -13.875 1.00 75.94 247 HIS A N 1
ATOM 1865 C CA . HIS A 1 247 ? 30.609 -7.580 -12.419 1.00 75.94 247 HIS A CA 1
ATOM 1866 C C . HIS A 1 247 ? 29.841 -8.699 -11.690 1.00 75.94 247 HIS A C 1
ATOM 1868 O O . HIS A 1 247 ? 29.875 -8.763 -10.462 1.00 75.94 247 HIS A O 1
ATOM 1874 N N . GLY A 1 248 ? 29.134 -9.577 -12.411 1.00 73.06 248 GLY A N 1
ATOM 1875 C CA . GLY A 1 248 ? 28.373 -10.685 -11.818 1.00 73.06 248 GLY A CA 1
ATOM 1876 C C . GLY A 1 248 ? 27.191 -10.252 -10.936 1.00 73.06 248 GLY A C 1
ATOM 1877 O O . GLY A 1 248 ? 26.800 -10.983 -10.024 1.00 73.06 248 GLY A O 1
ATOM 1878 N N . LEU A 1 249 ? 26.611 -9.071 -11.183 1.00 76.88 249 LEU A N 1
ATOM 1879 C CA . LEU A 1 249 ? 25.513 -8.510 -10.387 1.00 76.88 249 LEU A CA 1
ATOM 1880 C C . LEU A 1 249 ? 24.174 -9.182 -10.724 1.00 76.88 249 LEU A C 1
ATOM 1882 O O . LEU A 1 249 ? 23.326 -8.628 -11.410 1.00 76.88 249 LEU A O 1
ATOM 1886 N N . THR A 1 250 ? 23.965 -10.406 -10.248 1.00 86.12 250 THR A N 1
ATOM 1887 C CA . THR A 1 250 ? 22.674 -11.093 -10.419 1.00 86.12 250 THR A CA 1
ATOM 1888 C C . THR A 1 250 ? 21.515 -10.284 -9.804 1.00 86.12 250 THR A C 1
ATOM 1890 O O . THR A 1 250 ? 21.742 -9.526 -8.850 1.00 86.12 250 THR A O 1
ATOM 1893 N N . PRO A 1 251 ? 20.257 -10.479 -10.259 1.00 88.00 251 PRO A N 1
ATOM 1894 C CA . PRO A 1 251 ? 19.090 -9.850 -9.635 1.00 88.00 251 PRO A CA 1
ATOM 1895 C C . PRO A 1 251 ? 19.050 -10.042 -8.114 1.00 88.00 251 PRO A C 1
ATOM 1897 O O . PRO A 1 251 ? 18.682 -9.128 -7.388 1.00 88.00 251 PRO A O 1
ATOM 1900 N N . VAL A 1 252 ? 19.516 -11.190 -7.610 1.00 91.00 252 VAL A N 1
ATOM 1901 C CA . VAL A 1 252 ? 19.591 -11.480 -6.170 1.00 91.00 252 VAL A CA 1
ATOM 1902 C C . VAL A 1 252 ? 20.560 -10.539 -5.445 1.00 91.00 252 VAL A C 1
ATOM 1904 O O . VAL A 1 252 ? 20.203 -9.987 -4.403 1.00 91.00 252 VAL A O 1
ATOM 1907 N N . TYR A 1 253 ? 21.762 -10.308 -5.988 1.00 89.12 253 TYR A N 1
ATOM 1908 C CA . TYR A 1 253 ? 22.717 -9.360 -5.400 1.00 89.12 253 TYR A CA 1
ATOM 1909 C C . TYR A 1 253 ? 22.196 -7.923 -5.451 1.00 89.12 253 TYR A C 1
ATOM 1911 O O . TYR A 1 253 ? 22.308 -7.190 -4.466 1.00 89.12 253 TYR A O 1
ATOM 1919 N N . ALA A 1 254 ? 21.569 -7.536 -6.564 1.00 90.44 254 ALA A N 1
ATOM 1920 C CA . ALA A 1 254 ? 20.899 -6.247 -6.667 1.00 90.44 254 ALA A CA 1
ATOM 1921 C C . ALA A 1 254 ? 19.783 -6.113 -5.622 1.00 90.44 254 ALA A C 1
ATOM 1923 O O . ALA A 1 254 ? 19.701 -5.087 -4.955 1.00 90.44 254 ALA A O 1
ATOM 1924 N N . GLY A 1 255 ? 18.993 -7.166 -5.403 1.00 93.62 255 GLY A N 1
ATOM 1925 C CA . GLY A 1 255 ? 17.939 -7.190 -4.391 1.00 93.62 255 GLY A CA 1
ATOM 1926 C C . GLY A 1 255 ? 18.474 -6.989 -2.975 1.00 93.62 255 GLY A C 1
ATOM 1927 O O . GLY A 1 255 ? 17.874 -6.270 -2.185 1.00 93.62 255 GLY A O 1
ATOM 1928 N N . ALA A 1 256 ? 19.638 -7.552 -2.640 1.00 94.50 256 ALA A N 1
ATOM 1929 C CA . ALA A 1 256 ? 20.274 -7.309 -1.342 1.00 94.50 256 ALA A CA 1
ATOM 1930 C C . ALA A 1 256 ? 20.704 -5.837 -1.162 1.00 94.50 256 ALA A C 1
ATOM 1932 O O . ALA A 1 256 ? 20.563 -5.263 -0.074 1.00 94.50 256 ALA A O 1
ATOM 1933 N N . LEU A 1 257 ? 21.193 -5.200 -2.231 1.00 93.12 257 LEU A N 1
ATOM 1934 C CA . LEU A 1 257 ? 21.549 -3.779 -2.230 1.00 93.12 257 LEU A CA 1
ATOM 1935 C C . LEU A 1 257 ? 20.308 -2.888 -2.084 1.00 93.12 257 LEU A C 1
ATOM 1937 O O . LEU A 1 257 ? 20.290 -1.995 -1.233 1.00 93.12 257 LEU A O 1
ATOM 1941 N N . THR A 1 258 ? 19.255 -3.146 -2.863 1.00 94.56 258 THR A N 1
ATOM 1942 C CA . THR A 1 258 ? 18.012 -2.366 -2.810 1.00 94.56 258 THR A CA 1
ATOM 1943 C C . THR A 1 258 ? 17.262 -2.578 -1.494 1.00 94.56 258 THR A C 1
ATOM 1945 O O . THR A 1 258 ? 16.770 -1.604 -0.916 1.00 94.56 258 THR A O 1
ATOM 1948 N N . PHE A 1 259 ? 17.289 -3.795 -0.936 1.00 96.75 259 PHE A N 1
ATOM 1949 C CA . PHE A 1 259 ? 16.803 -4.097 0.413 1.00 96.75 259 PHE A CA 1
ATOM 1950 C C . PHE A 1 259 ? 17.477 -3.201 1.445 1.00 96.75 259 PHE A C 1
ATOM 1952 O O . PHE A 1 259 ? 16.805 -2.558 2.251 1.00 96.75 259 PHE A O 1
ATOM 1959 N N . THR A 1 260 ? 18.811 -3.142 1.411 1.00 95.12 260 THR A N 1
ATOM 1960 C CA . THR A 1 260 ? 19.611 -2.362 2.363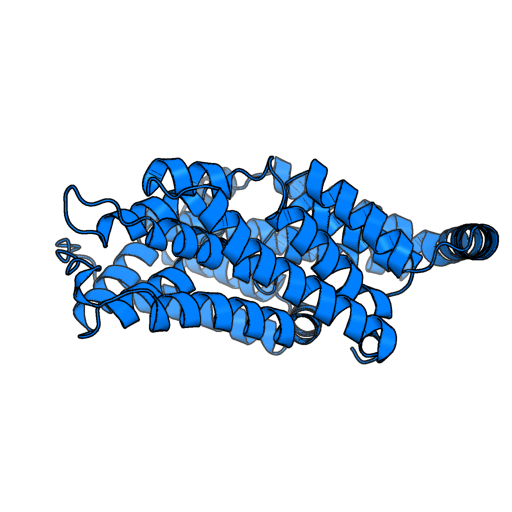 1.00 95.12 260 THR A CA 1
ATOM 1961 C C . THR A 1 260 ? 19.298 -0.875 2.234 1.00 95.12 260 THR A C 1
ATOM 1963 O O . THR A 1 260 ? 19.095 -0.185 3.234 1.00 95.12 260 THR A O 1
ATOM 1966 N N . LEU A 1 261 ? 19.174 -0.382 1.001 1.00 93.69 261 LEU A N 1
ATOM 1967 C CA . LEU A 1 261 ? 18.763 0.991 0.741 1.00 93.69 261 LEU A CA 1
ATOM 1968 C C . LEU A 1 261 ? 17.357 1.268 1.299 1.00 93.69 261 LEU A C 1
ATOM 1970 O O . LEU A 1 261 ? 17.148 2.260 1.996 1.00 93.69 261 LEU A O 1
ATOM 1974 N N . SER A 1 262 ? 16.404 0.368 1.069 1.00 95.06 262 SER A N 1
ATOM 1975 C CA . SER A 1 262 ? 15.032 0.470 1.576 1.00 95.06 262 SER A CA 1
ATOM 1976 C C . SER A 1 262 ? 14.970 0.436 3.108 1.00 95.06 262 SER A C 1
ATOM 1978 O O . SER A 1 262 ? 14.234 1.224 3.713 1.00 95.06 262 SER A O 1
ATOM 1980 N N . LEU A 1 263 ? 15.802 -0.400 3.735 1.00 94.50 263 LEU A N 1
ATOM 1981 C CA . LEU A 1 263 ? 15.977 -0.506 5.183 1.00 94.50 263 LEU A CA 1
ATOM 1982 C C . LEU A 1 263 ? 16.501 0.798 5.793 1.00 94.50 263 LEU A C 1
ATOM 1984 O O . LEU A 1 263 ? 16.012 1.231 6.836 1.00 94.50 263 LEU A O 1
ATOM 1988 N N . ILE A 1 264 ? 17.454 1.465 5.143 1.00 92.88 264 ILE A N 1
ATOM 1989 C CA . ILE A 1 264 ? 17.979 2.759 5.603 1.00 92.88 264 ILE A CA 1
ATOM 1990 C C . ILE A 1 264 ? 16.934 3.866 5.404 1.00 92.88 264 ILE A C 1
ATOM 1992 O O . ILE A 1 264 ? 16.707 4.695 6.290 1.00 92.88 264 ILE A O 1
ATOM 1996 N N . LEU A 1 265 ? 16.271 3.882 4.245 1.00 89.44 265 LEU A N 1
ATOM 1997 C CA . LEU A 1 265 ? 15.391 4.976 3.837 1.00 89.44 265 LEU A CA 1
ATOM 1998 C C . LEU A 1 265 ? 14.042 5.013 4.567 1.00 89.44 265 LEU A C 1
ATOM 2000 O O . LEU A 1 265 ? 13.466 6.105 4.655 1.00 89.44 265 LEU A O 1
ATOM 2004 N N . GLY A 1 266 ? 13.517 3.863 5.012 1.00 85.75 266 GLY A N 1
ATOM 2005 C CA . GLY A 1 266 ? 12.333 3.751 5.880 1.00 85.75 266 GLY A CA 1
ATOM 2006 C C . GLY A 1 266 ? 11.064 4.429 5.355 1.00 85.75 266 GLY A C 1
ATOM 2007 O O . GLY A 1 266 ? 10.221 4.889 6.127 1.00 85.75 266 GLY A O 1
ATOM 2008 N N . SER A 1 267 ? 10.919 4.558 4.033 1.00 87.50 267 SER A N 1
ATOM 2009 C CA . SER A 1 267 ? 9.836 5.327 3.413 1.00 87.50 267 SER A CA 1
ATOM 2010 C C . SER A 1 267 ? 9.185 4.575 2.267 1.00 87.50 267 SER A C 1
ATOM 2012 O O . SER A 1 267 ? 9.853 4.170 1.317 1.00 87.50 267 SER A O 1
ATOM 2014 N N . SER A 1 268 ? 7.852 4.512 2.298 1.00 87.50 268 SER A N 1
ATOM 2015 C CA . SER A 1 268 ? 7.077 3.768 1.307 1.00 87.50 268 SER A CA 1
ATOM 2016 C C . SER A 1 268 ? 7.184 4.283 -0.126 1.00 87.50 268 SER A C 1
ATOM 2018 O O . SER A 1 268 ? 7.141 3.504 -1.065 1.00 87.50 268 SER A O 1
ATOM 2020 N N . SER A 1 269 ? 7.379 5.589 -0.320 1.00 84.50 269 SER A N 1
ATOM 2021 C CA . SER A 1 269 ? 7.608 6.128 -1.668 1.00 84.50 269 SER A CA 1
ATOM 2022 C C . SER A 1 269 ? 9.031 5.885 -2.156 1.00 84.50 269 SER A C 1
ATOM 2024 O O . SER A 1 269 ? 9.256 5.837 -3.356 1.00 84.50 269 SER A O 1
ATOM 2026 N N . ARG A 1 270 ? 9.995 5.763 -1.235 1.00 88.31 270 ARG A N 1
ATOM 2027 C CA . ARG A 1 270 ? 11.402 5.585 -1.595 1.00 88.31 270 ARG A CA 1
ATOM 2028 C C . ARG A 1 270 ? 11.692 4.141 -1.983 1.00 88.31 270 ARG A C 1
ATOM 2030 O O . ARG A 1 270 ? 12.265 3.950 -3.043 1.00 88.31 270 ARG A O 1
ATOM 2037 N N . TYR A 1 271 ? 11.237 3.156 -1.198 1.00 92.88 271 TYR A N 1
ATOM 2038 C CA . TYR A 1 271 ? 11.442 1.743 -1.552 1.00 92.88 271 TYR A CA 1
ATOM 2039 C C . TYR A 1 271 ? 10.797 1.431 -2.908 1.00 92.88 271 TYR A C 1
ATOM 2041 O O . TYR A 1 271 ? 11.414 0.819 -3.763 1.00 92.88 271 TYR A O 1
ATOM 2049 N N . SER A 1 272 ? 9.582 1.935 -3.155 1.00 92.19 272 SER A N 1
ATOM 2050 C CA . SER A 1 272 ? 8.907 1.678 -4.425 1.00 92.19 272 SER A CA 1
ATOM 2051 C C . SER A 1 272 ? 9.631 2.309 -5.611 1.00 92.19 272 SER A C 1
ATOM 2053 O O . SER A 1 272 ? 9.641 1.715 -6.680 1.00 92.19 272 SER A O 1
ATOM 2055 N N . ALA A 1 273 ? 10.230 3.492 -5.444 1.00 88.75 273 ALA A N 1
ATOM 2056 C CA . ALA A 1 273 ? 11.031 4.106 -6.498 1.00 88.75 273 ALA A CA 1
ATOM 2057 C C . ALA A 1 273 ? 12.302 3.290 -6.787 1.00 88.75 273 ALA A C 1
ATOM 2059 O O . ALA A 1 273 ? 12.651 3.107 -7.949 1.00 88.75 273 ALA A O 1
ATOM 2060 N N . VAL A 1 274 ? 12.958 2.767 -5.745 1.00 90.69 274 VAL A N 1
ATOM 2061 C CA . VAL A 1 274 ? 14.122 1.877 -5.883 1.00 90.69 274 VAL A CA 1
ATOM 2062 C C . VAL A 1 274 ? 13.731 0.595 -6.624 1.00 90.69 274 VAL A C 1
ATOM 2064 O O . VAL A 1 274 ? 14.376 0.264 -7.617 1.00 90.69 274 VAL A O 1
ATOM 2067 N N . ALA A 1 275 ? 12.630 -0.049 -6.231 1.00 94.44 275 ALA A N 1
ATOM 2068 C CA . ALA A 1 275 ? 12.124 -1.248 -6.891 1.00 94.44 275 ALA A CA 1
ATOM 2069 C C . ALA A 1 275 ? 11.794 -1.004 -8.371 1.00 94.44 275 ALA A C 1
ATOM 2071 O O . ALA A 1 275 ? 12.143 -1.820 -9.222 1.00 94.44 275 ALA A O 1
ATOM 2072 N N . VAL A 1 276 ? 11.165 0.132 -8.699 1.00 90.62 276 VAL A N 1
ATOM 2073 C CA . VAL A 1 276 ? 10.884 0.530 -10.090 1.00 90.62 276 VAL A CA 1
ATOM 2074 C C . VAL A 1 276 ? 12.178 0.675 -10.884 1.00 90.62 276 VAL A C 1
ATOM 2076 O O . VAL A 1 276 ? 12.283 0.105 -11.963 1.00 90.62 276 VAL A O 1
ATOM 2079 N N . VAL A 1 277 ? 13.174 1.392 -10.356 1.00 87.25 277 VAL A N 1
ATOM 2080 C CA . VAL A 1 277 ? 14.462 1.567 -11.044 1.00 87.25 277 VAL A CA 1
ATOM 2081 C C . VAL A 1 277 ? 15.146 0.219 -11.254 1.00 87.25 277 VAL A C 1
ATOM 2083 O O . VAL A 1 277 ? 15.553 -0.071 -12.372 1.00 87.25 277 VAL A O 1
ATOM 2086 N N . ALA A 1 278 ? 15.215 -0.634 -10.232 1.00 89.50 278 ALA A N 1
ATOM 2087 C CA . ALA A 1 278 ? 15.797 -1.968 -10.365 1.00 89.50 278 ALA A CA 1
ATOM 2088 C C . ALA A 1 278 ? 15.065 -2.808 -11.427 1.00 89.50 278 ALA A C 1
ATOM 2090 O O . ALA A 1 278 ? 15.699 -3.417 -12.282 1.00 89.50 278 ALA A O 1
ATOM 2091 N N . THR A 1 279 ? 13.735 -2.753 -11.452 1.00 91.12 279 THR A N 1
ATOM 2092 C CA . THR A 1 279 ? 12.916 -3.441 -12.461 1.00 91.12 279 THR A CA 1
ATOM 2093 C C . THR A 1 279 ? 13.186 -2.925 -13.876 1.00 91.12 279 THR A C 1
ATOM 2095 O O . THR A 1 279 ? 13.266 -3.713 -14.811 1.00 91.12 279 THR A O 1
ATOM 2098 N N . LEU A 1 280 ? 13.368 -1.613 -14.062 1.00 84.81 280 LEU A N 1
ATOM 2099 C CA . LEU A 1 280 ? 13.709 -1.048 -15.374 1.00 84.81 280 LEU A CA 1
ATOM 2100 C C . LEU A 1 280 ? 15.080 -1.529 -15.880 1.00 84.81 280 LEU A C 1
ATOM 2102 O O . LEU A 1 280 ? 15.276 -1.616 -17.088 1.00 84.81 280 LEU A O 1
ATOM 2106 N N . ILE A 1 281 ? 16.004 -1.852 -14.970 1.00 82.88 281 ILE A N 1
ATOM 2107 C CA . ILE A 1 281 ? 17.348 -2.351 -15.296 1.00 82.88 281 ILE A CA 1
ATOM 2108 C C . ILE A 1 281 ? 17.318 -3.847 -15.620 1.00 82.88 281 ILE A C 1
ATOM 2110 O O . ILE A 1 281 ? 17.895 -4.275 -16.614 1.00 82.88 281 ILE A O 1
ATOM 2114 N N . TYR A 1 282 ? 16.660 -4.641 -14.775 1.00 84.06 282 TYR A N 1
ATOM 2115 C CA . TYR A 1 282 ? 16.713 -6.104 -14.839 1.00 84.06 282 TYR A CA 1
ATOM 2116 C C . TYR A 1 282 ? 15.568 -6.740 -15.632 1.00 84.06 282 TYR A C 1
ATOM 2118 O O . TYR A 1 282 ? 15.676 -7.901 -16.008 1.00 84.06 282 TYR A O 1
ATOM 2126 N N . GLY A 1 283 ? 14.504 -5.990 -15.921 1.00 86.38 283 GLY A N 1
ATOM 2127 C CA . GLY A 1 283 ? 13.333 -6.466 -16.649 1.00 86.38 283 GLY A CA 1
ATOM 2128 C C . GLY A 1 283 ? 12.086 -6.595 -15.774 1.00 86.38 283 GLY A C 1
ATOM 2129 O O . GLY A 1 283 ? 12.151 -6.738 -14.551 1.00 86.38 283 GLY A O 1
ATOM 2130 N N . MET A 1 284 ? 10.920 -6.539 -16.424 1.00 89.38 284 MET A N 1
ATOM 2131 C CA . MET A 1 284 ? 9.611 -6.607 -15.761 1.00 89.38 284 MET A CA 1
ATOM 2132 C C . MET A 1 284 ? 9.369 -7.922 -15.018 1.00 89.38 284 MET A C 1
ATOM 2134 O O . MET A 1 284 ? 8.657 -7.939 -14.017 1.00 89.38 284 MET A O 1
ATOM 2138 N N . ASP A 1 285 ? 10.007 -9.001 -15.456 1.00 89.56 285 ASP A N 1
ATOM 2139 C CA . ASP A 1 285 ? 9.961 -10.312 -14.821 1.00 89.56 285 ASP A CA 1
ATOM 2140 C C . ASP A 1 285 ? 10.533 -10.315 -13.394 1.00 89.56 285 ASP A C 1
ATOM 2142 O O . ASP A 1 285 ? 10.129 -11.121 -12.554 1.00 89.56 285 ASP A O 1
ATOM 2146 N N . THR A 1 286 ? 11.409 -9.358 -13.082 1.00 92.38 286 THR A N 1
ATOM 2147 C CA . THR A 1 286 ? 11.999 -9.182 -11.748 1.00 92.38 286 THR A CA 1
ATOM 2148 C C . THR A 1 286 ? 11.201 -8.243 -10.834 1.00 92.38 286 THR A C 1
ATOM 2150 O O . THR A 1 286 ? 11.549 -8.089 -9.660 1.00 92.38 286 THR A O 1
ATOM 2153 N N . PHE A 1 287 ? 10.110 -7.638 -11.325 1.00 94.94 287 PHE A N 1
ATOM 2154 C CA . PHE A 1 287 ? 9.34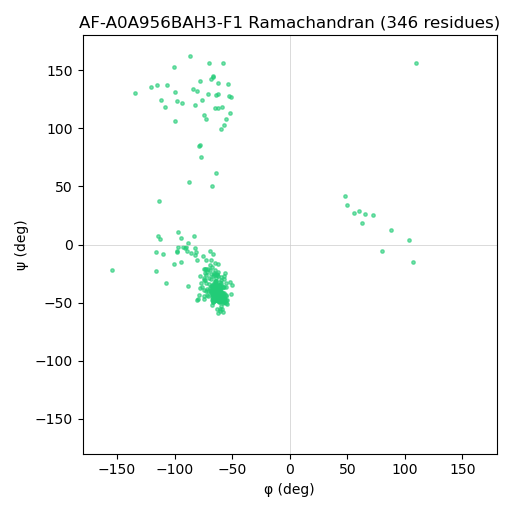3 -6.632 -10.582 1.00 94.94 287 PHE A CA 1
ATOM 2155 C C . PHE A 1 287 ? 8.863 -7.136 -9.223 1.00 94.94 287 PHE A C 1
ATOM 2157 O O . PHE A 1 287 ? 9.069 -6.480 -8.201 1.00 94.94 287 PHE A O 1
ATOM 2164 N N . VAL A 1 288 ? 8.234 -8.315 -9.204 1.00 96.19 288 VAL A N 1
ATOM 2165 C CA . VAL A 1 288 ? 7.675 -8.897 -7.977 1.00 96.19 288 VAL A CA 1
ATOM 2166 C C . VAL A 1 288 ? 8.775 -9.135 -6.948 1.00 96.19 288 VAL A C 1
ATOM 2168 O O . VAL A 1 288 ? 8.600 -8.812 -5.776 1.00 96.19 288 VAL A O 1
ATOM 2171 N N . PHE A 1 289 ? 9.934 -9.624 -7.383 1.00 96.50 289 PHE A N 1
ATOM 2172 C CA . PHE A 1 289 ? 11.085 -9.812 -6.512 1.00 96.50 289 PHE A CA 1
ATOM 2173 C C . PHE A 1 289 ? 11.555 -8.493 -5.889 1.00 96.50 289 PHE A C 1
ATOM 2175 O O . PHE A 1 289 ? 11.571 -8.380 -4.661 1.00 96.50 289 PHE A O 1
ATOM 2182 N N . PHE A 1 290 ? 11.884 -7.488 -6.706 1.00 96.62 290 PHE A N 1
ATOM 2183 C CA . PHE A 1 290 ? 12.398 -6.216 -6.194 1.00 96.62 290 PHE A CA 1
ATOM 2184 C C . PHE A 1 290 ? 11.381 -5.504 -5.310 1.00 96.62 290 PHE A C 1
ATOM 2186 O O . PHE A 1 290 ? 11.731 -5.031 -4.231 1.00 96.62 290 PHE A O 1
ATOM 2193 N N . PHE A 1 291 ? 10.108 -5.483 -5.712 1.00 97.19 291 PHE A N 1
ATOM 2194 C CA . PHE A 1 291 ? 9.059 -4.829 -4.938 1.00 97.19 291 PHE A CA 1
ATOM 2195 C C . PHE A 1 291 ? 8.896 -5.458 -3.550 1.00 97.19 291 PHE A C 1
ATOM 2197 O O . PHE A 1 291 ? 8.792 -4.734 -2.562 1.00 97.19 291 PHE A O 1
ATOM 2204 N N . LEU A 1 292 ? 8.913 -6.791 -3.449 1.00 97.38 292 LEU A N 1
ATOM 2205 C CA . LEU A 1 292 ? 8.723 -7.500 -2.180 1.00 97.38 292 LEU A CA 1
ATOM 2206 C C . LEU A 1 292 ? 9.953 -7.472 -1.276 1.00 97.38 292 LEU A C 1
ATOM 2208 O O . LEU A 1 292 ? 9.808 -7.357 -0.057 1.00 97.38 292 LEU A O 1
ATOM 2212 N N . VAL A 1 293 ? 11.150 -7.549 -1.852 1.00 97.12 293 VAL A N 1
ATOM 2213 C CA . VAL A 1 293 ? 12.405 -7.410 -1.108 1.00 97.12 293 VAL A CA 1
ATOM 2214 C C . VAL A 1 293 ? 12.531 -5.993 -0.548 1.00 97.12 293 VAL A C 1
ATOM 2216 O O . VAL A 1 293 ? 12.761 -5.817 0.648 1.00 97.12 293 VAL A O 1
ATOM 2219 N N . ASP A 1 294 ? 12.270 -4.971 -1.356 1.00 97.31 294 ASP A N 1
ATOM 2220 C CA . ASP A 1 294 ? 12.314 -3.579 -0.905 1.00 97.31 294 ASP A CA 1
ATOM 2221 C C . ASP A 1 294 ? 11.195 -3.264 0.093 1.00 97.31 294 ASP A C 1
ATOM 2223 O O . ASP A 1 294 ? 11.415 -2.548 1.075 1.00 97.31 294 ASP A O 1
ATOM 2227 N N . TYR A 1 295 ? 10.013 -3.858 -0.090 1.00 96.50 295 TYR A N 1
ATOM 2228 C CA . TYR A 1 295 ? 8.932 -3.804 0.889 1.00 96.50 295 TYR A CA 1
ATOM 2229 C C . TYR A 1 295 ? 9.346 -4.438 2.224 1.00 96.50 295 TYR A C 1
ATOM 2231 O O . TYR A 1 295 ? 9.114 -3.843 3.276 1.00 96.50 295 TYR A O 1
ATOM 2239 N N . ALA A 1 296 ? 10.018 -5.591 2.211 1.00 96.88 296 ALA A N 1
ATOM 2240 C CA . ALA A 1 296 ? 10.549 -6.223 3.417 1.00 96.88 296 ALA A CA 1
ATOM 2241 C C . ALA A 1 296 ? 11.594 -5.338 4.119 1.00 96.88 296 ALA A C 1
ATOM 2243 O O . ALA A 1 296 ? 11.520 -5.156 5.338 1.00 96.88 296 ALA A O 1
ATOM 2244 N N . GLY A 1 297 ? 12.516 -4.732 3.362 1.00 96.50 297 GLY A N 1
ATOM 2245 C CA . GLY A 1 297 ? 13.485 -3.768 3.894 1.00 96.50 297 GLY A CA 1
ATOM 2246 C C . GLY A 1 297 ? 12.790 -2.562 4.524 1.00 96.50 297 GLY A C 1
ATOM 2247 O O . GLY A 1 297 ? 13.099 -2.166 5.645 1.00 96.50 297 GLY A O 1
ATOM 2248 N N . TYR A 1 298 ? 11.767 -2.030 3.858 1.00 94.94 298 TYR A N 1
ATOM 2249 C CA . TYR A 1 298 ? 10.932 -0.957 4.388 1.00 94.94 298 TYR A CA 1
ATOM 2250 C C . TYR A 1 298 ? 10.224 -1.338 5.699 1.00 94.94 298 TYR A C 1
ATOM 2252 O O . TYR A 1 298 ? 10.253 -0.556 6.651 1.00 94.94 298 TYR A O 1
ATOM 2260 N N . LEU A 1 299 ? 9.615 -2.526 5.777 1.00 93.69 299 LEU A N 1
ATOM 2261 C CA . LEU A 1 299 ? 8.914 -2.990 6.978 1.00 93.69 299 LEU A CA 1
ATOM 2262 C C . LEU A 1 299 ? 9.856 -3.138 8.183 1.00 93.69 299 LEU A C 1
ATOM 2264 O O . LEU A 1 299 ? 9.489 -2.777 9.305 1.00 93.69 299 LEU A O 1
ATOM 2268 N N . LEU A 1 300 ? 11.064 -3.656 7.945 1.00 94.88 300 LEU A N 1
ATOM 2269 C CA . LEU A 1 300 ? 12.085 -3.902 8.967 1.00 94.88 300 LEU A CA 1
ATOM 2270 C C . LEU A 1 300 ? 12.890 -2.657 9.354 1.00 94.88 300 LEU A C 1
ATOM 2272 O O . LEU A 1 300 ? 13.704 -2.716 10.275 1.00 94.88 300 LEU A O 1
ATOM 2276 N N . SER A 1 301 ? 12.685 -1.538 8.665 1.00 93.00 301 SER A N 1
ATOM 2277 C CA . SER A 1 301 ? 13.486 -0.339 8.868 1.00 93.00 301 SER A CA 1
ATOM 2278 C C . SER A 1 301 ? 13.341 0.222 10.292 1.00 93.00 301 SER A C 1
ATOM 2280 O O . SER A 1 301 ? 12.224 0.494 10.740 1.00 93.00 301 SER A O 1
ATOM 2282 N N . PRO A 1 302 ? 14.450 0.499 11.006 1.00 86.19 302 PRO A N 1
ATOM 2283 C CA . PRO A 1 302 ? 14.395 1.102 12.339 1.00 86.19 302 PRO A CA 1
ATOM 2284 C C . PRO A 1 302 ? 13.922 2.564 12.311 1.00 86.19 302 PRO A C 1
ATOM 2286 O O . PRO A 1 302 ? 13.424 3.076 13.319 1.00 86.19 302 PRO A O 1
ATOM 2289 N N . THR A 1 303 ? 14.047 3.236 11.159 1.00 85.44 303 THR A N 1
ATOM 2290 C CA . THR A 1 303 ? 13.569 4.612 10.941 1.00 85.44 303 THR A CA 1
ATOM 2291 C C . THR A 1 303 ? 12.075 4.657 10.606 1.00 85.44 303 THR A C 1
ATOM 2293 O O . THR A 1 303 ? 11.479 5.733 10.492 1.00 85.44 303 THR A O 1
ATOM 2296 N N . HIS A 1 304 ? 11.429 3.494 10.492 1.00 85.56 304 HIS A N 1
ATOM 2297 C CA . HIS A 1 304 ? 10.021 3.392 10.161 1.00 85.56 304 HIS A CA 1
ATOM 2298 C C . HIS A 1 304 ? 9.121 3.783 11.337 1.00 85.56 304 HIS A C 1
ATOM 2300 O O . HIS A 1 304 ? 8.981 3.090 12.348 1.00 85.56 304 HIS A O 1
ATOM 2306 N N . LYS A 1 305 ? 8.440 4.917 11.176 1.00 83.56 305 LYS A N 1
ATOM 2307 C CA . LYS A 1 305 ? 7.616 5.558 12.212 1.00 83.56 305 LYS A CA 1
ATOM 2308 C C . LYS A 1 305 ? 6.499 4.685 12.797 1.00 83.56 305 LYS A C 1
ATOM 2310 O O . LYS A 1 305 ? 6.077 4.920 13.926 1.00 83.56 305 LYS A O 1
ATOM 2315 N N . CYS A 1 306 ? 5.983 3.710 12.047 1.00 86.06 306 CYS A N 1
ATOM 2316 C CA . CYS A 1 306 ? 4.814 2.936 12.472 1.00 86.06 306 CYS A CA 1
ATOM 2317 C C . CYS A 1 306 ? 5.100 2.058 13.697 1.00 86.06 306 CYS A C 1
ATOM 2319 O O . CYS A 1 306 ? 4.221 1.914 14.543 1.00 86.06 306 CYS A O 1
ATOM 2321 N N . VAL A 1 307 ? 6.324 1.533 13.824 1.00 85.06 307 VAL A N 1
ATOM 2322 C CA . VAL A 1 307 ? 6.740 0.724 14.983 1.00 85.06 307 VAL A CA 1
ATOM 2323 C C . VAL A 1 307 ? 6.722 1.572 16.260 1.00 85.06 307 VAL A C 1
ATOM 2325 O O . VAL A 1 307 ? 6.186 1.164 17.289 1.00 85.06 307 VAL A O 1
ATOM 2328 N N . TRP A 1 308 ? 7.247 2.794 16.174 1.00 85.38 308 TRP A N 1
ATOM 2329 C CA . TRP A 1 308 ? 7.304 3.731 17.294 1.00 85.38 308 TRP A CA 1
ATOM 2330 C C . TRP A 1 308 ? 5.921 4.238 17.706 1.00 85.38 308 TRP A C 1
ATOM 2332 O O . TRP A 1 308 ? 5.629 4.310 18.897 1.00 85.38 308 TRP A O 1
ATOM 2342 N N . ILE A 1 309 ? 5.041 4.522 16.742 1.00 84.00 309 ILE A N 1
ATOM 2343 C CA . ILE A 1 309 ? 3.656 4.926 17.026 1.00 84.00 309 ILE A CA 1
ATOM 2344 C C . ILE A 1 309 ? 2.907 3.802 17.738 1.00 84.00 309 ILE A C 1
ATOM 2346 O O . ILE A 1 309 ? 2.297 4.036 18.777 1.00 84.00 309 ILE A O 1
ATOM 2350 N N . GLY A 1 310 ? 2.999 2.570 17.244 1.00 81.19 310 GLY A N 1
ATOM 2351 C CA . GLY A 1 310 ? 2.363 1.442 17.911 1.00 81.19 310 GLY A CA 1
ATOM 2352 C C . GLY A 1 310 ? 2.915 1.191 19.324 1.00 81.19 310 GLY A C 1
ATOM 2353 O O . GLY A 1 310 ? 2.150 0.857 20.227 1.00 81.19 310 GLY A O 1
ATOM 2354 N N . LYS A 1 311 ? 4.218 1.413 19.559 1.00 86.81 311 LYS A N 1
ATOM 2355 C CA . LYS A 1 311 ? 4.802 1.389 20.911 1.00 86.81 311 LYS A CA 1
ATOM 2356 C C . LYS A 1 311 ? 4.204 2.472 21.819 1.00 86.81 311 LYS A C 1
ATOM 2358 O O . LYS A 1 311 ? 3.857 2.166 22.950 1.00 86.81 311 LYS A O 1
ATOM 2363 N N . MET A 1 312 ? 4.045 3.706 21.341 1.00 86.38 312 MET A N 1
ATOM 2364 C CA . MET A 1 312 ? 3.479 4.801 22.147 1.00 86.38 312 MET A CA 1
ATOM 2365 C C . MET A 1 312 ? 2.020 4.544 22.563 1.00 86.38 312 MET A C 1
ATOM 2367 O O . MET A 1 312 ? 1.660 4.758 23.722 1.00 86.38 312 MET A O 1
ATOM 2371 N N . TYR A 1 313 ? 1.191 4.048 21.640 1.00 84.75 313 TYR A N 1
ATOM 2372 C CA . TYR A 1 313 ? -0.230 3.799 21.906 1.00 84.75 313 TYR A CA 1
ATOM 2373 C C . TYR A 1 313 ? -0.455 2.557 22.781 1.00 84.75 313 TYR A C 1
ATOM 2375 O O . TYR A 1 313 ? -1.174 2.625 23.776 1.00 84.75 313 TYR A O 1
ATOM 2383 N N . PHE A 1 314 ? 0.207 1.440 22.469 1.00 89.50 314 PHE A N 1
ATOM 2384 C CA . PHE A 1 314 ? -0.130 0.124 23.036 1.00 89.50 314 PHE A CA 1
ATOM 2385 C C . PHE A 1 314 ? 0.958 -0.479 23.931 1.00 89.50 314 PHE A C 1
ATOM 2387 O O . PHE A 1 314 ? 0.875 -1.655 24.275 1.00 89.50 314 PHE A O 1
ATOM 2394 N N . ASP A 1 315 ? 2.016 0.276 24.236 1.00 90.06 315 ASP A N 1
ATOM 2395 C CA . ASP A 1 315 ? 3.194 -0.180 24.991 1.00 90.06 315 ASP A CA 1
ATOM 2396 C C . ASP A 1 315 ? 3.792 -1.499 24.465 1.00 90.06 315 ASP A C 1
ATOM 2398 O O . ASP A 1 315 ? 4.276 -2.370 25.185 1.00 90.06 315 ASP A O 1
ATOM 2402 N N . THR A 1 316 ? 3.709 -1.691 23.147 1.00 91.06 316 THR A N 1
ATOM 2403 C CA . THR A 1 316 ? 4.128 -2.942 22.521 1.00 91.06 316 THR A CA 1
ATOM 2404 C C . THR A 1 316 ? 5.653 -3.024 22.436 1.00 91.06 316 THR A C 1
ATOM 2406 O O . THR A 1 316 ? 6.273 -2.153 21.814 1.00 91.06 316 THR A O 1
ATOM 2409 N N . PRO A 1 317 ? 6.290 -4.078 22.986 1.00 91.88 317 PRO A N 1
ATOM 2410 C CA . PRO A 1 317 ? 7.738 -4.232 22.913 1.00 91.88 317 PRO A CA 1
ATOM 2411 C C . PRO A 1 317 ? 8.234 -4.360 21.469 1.00 91.88 317 PRO A C 1
ATOM 2413 O O . PRO A 1 317 ? 7.662 -5.103 20.667 1.00 91.88 317 PRO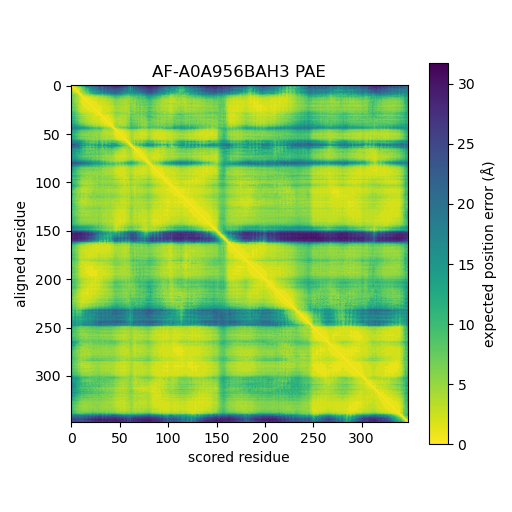 A O 1
ATOM 2416 N N . LEU A 1 318 ? 9.358 -3.708 21.153 1.00 90.31 318 LEU A N 1
ATOM 2417 C CA . LEU A 1 318 ? 9.978 -3.763 19.819 1.00 90.31 318 LEU A CA 1
ATOM 2418 C C . LEU A 1 318 ? 10.301 -5.199 19.386 1.00 90.31 318 LEU A C 1
ATOM 2420 O O . LEU A 1 318 ? 10.111 -5.556 18.228 1.00 90.31 318 LEU A O 1
ATOM 2424 N N . SER A 1 319 ? 10.718 -6.054 20.322 1.00 91.81 319 SER A N 1
ATOM 2425 C CA . SER A 1 319 ? 10.989 -7.470 20.053 1.00 91.81 319 SER A CA 1
ATOM 2426 C C . SER A 1 319 ? 9.761 -8.221 19.530 1.00 91.81 319 SER A C 1
ATOM 2428 O O . SER A 1 319 ? 9.888 -9.087 18.664 1.00 91.81 319 SER A O 1
ATOM 2430 N N . ARG A 1 320 ? 8.557 -7.873 20.007 1.00 90.75 320 ARG A N 1
ATOM 2431 C CA . ARG A 1 320 ? 7.302 -8.471 19.536 1.00 90.75 320 ARG A CA 1
ATOM 2432 C C . ARG A 1 320 ? 6.953 -7.985 18.128 1.00 90.75 320 ARG A C 1
ATOM 2434 O O . ARG A 1 320 ? 6.530 -8.806 17.318 1.00 90.75 320 ARG A O 1
ATOM 2441 N N . TYR A 1 321 ? 7.195 -6.707 17.821 1.00 90.19 321 TYR A N 1
ATOM 2442 C CA . TYR A 1 321 ? 7.065 -6.178 16.458 1.00 90.19 321 TYR A CA 1
ATOM 2443 C C . TYR A 1 321 ? 7.965 -6.924 15.486 1.00 90.19 321 TYR A C 1
ATOM 2445 O O . TYR A 1 321 ? 7.469 -7.537 14.545 1.00 90.19 321 TYR A O 1
ATOM 2453 N N . TYR A 1 322 ? 9.272 -6.936 15.740 1.00 92.88 322 TYR A N 1
ATOM 2454 C CA . TYR A 1 322 ? 10.228 -7.534 14.812 1.00 92.88 322 TYR A CA 1
ATOM 2455 C C . TYR A 1 322 ? 10.065 -9.047 14.664 1.00 92.88 322 TYR A C 1
ATOM 2457 O O . TYR A 1 322 ? 10.375 -9.575 13.604 1.00 92.88 322 TYR A O 1
ATOM 2465 N N . ARG A 1 323 ? 9.505 -9.753 15.655 1.00 93.56 323 ARG A N 1
ATOM 2466 C CA . ARG A 1 323 ? 9.169 -11.177 15.502 1.00 93.56 323 ARG A CA 1
ATOM 2467 C C . ARG A 1 323 ? 8.088 -11.405 14.442 1.00 93.56 323 ARG A C 1
ATOM 2469 O O . ARG A 1 323 ? 8.244 -12.272 13.590 1.00 93.56 323 ARG A O 1
ATOM 2476 N N . VAL A 1 324 ? 6.998 -10.638 14.493 1.00 92.81 324 VAL A N 1
ATOM 2477 C CA . VAL A 1 324 ? 5.873 -10.801 13.554 1.00 92.81 324 VAL A CA 1
ATOM 2478 C C . VAL A 1 324 ? 6.192 -10.165 12.202 1.00 92.81 324 VAL A C 1
ATOM 2480 O O . VAL A 1 324 ? 5.963 -10.775 11.163 1.00 92.81 324 VAL A O 1
ATOM 2483 N N . ILE A 1 325 ? 6.777 -8.966 12.201 1.00 92.75 325 ILE A N 1
ATOM 2484 C CA . ILE A 1 325 ? 7.192 -8.271 10.977 1.00 92.75 325 ILE A CA 1
ATOM 2485 C C . ILE A 1 325 ? 8.309 -9.047 10.275 1.00 92.75 325 ILE A C 1
ATOM 2487 O O . ILE A 1 325 ? 8.283 -9.163 9.056 1.00 92.75 325 ILE A O 1
ATOM 2491 N N . GLY A 1 326 ? 9.248 -9.624 11.028 1.00 95.00 326 GLY A N 1
ATOM 2492 C CA . GLY A 1 326 ? 10.296 -10.491 10.495 1.00 95.00 326 GLY A CA 1
ATOM 2493 C C . GLY A 1 326 ? 9.729 -11.702 9.768 1.00 95.00 326 GLY A C 1
ATOM 2494 O O . GLY A 1 326 ? 10.178 -12.002 8.669 1.00 95.00 326 GLY A O 1
ATOM 2495 N N . LEU A 1 327 ? 8.688 -12.341 10.314 1.00 95.12 327 LEU A N 1
ATOM 2496 C CA . LEU A 1 327 ? 7.984 -13.417 9.613 1.00 95.12 327 LEU A CA 1
ATOM 2497 C C . LEU A 1 327 ? 7.386 -12.928 8.287 1.00 95.12 327 LEU A C 1
ATOM 2499 O O . LEU A 1 327 ? 7.593 -13.566 7.261 1.00 95.12 327 LEU A O 1
ATOM 2503 N N . VAL A 1 328 ? 6.684 -11.789 8.286 1.00 95.31 328 VAL A N 1
ATOM 2504 C CA . VAL A 1 328 ? 6.128 -11.217 7.047 1.00 95.31 328 VAL A CA 1
ATOM 2505 C C . VAL A 1 328 ? 7.240 -10.923 6.041 1.00 95.31 328 VAL A C 1
ATOM 2507 O O . VAL A 1 328 ? 7.148 -11.352 4.899 1.00 95.31 328 VAL A O 1
ATOM 2510 N N . ALA A 1 329 ? 8.312 -10.255 6.465 1.00 96.31 329 ALA A N 1
ATOM 2511 C CA . ALA A 1 329 ? 9.460 -9.934 5.625 1.00 96.31 329 ALA A CA 1
ATOM 2512 C C . ALA A 1 329 ? 10.099 -11.191 5.012 1.00 96.31 329 ALA A C 1
ATOM 2514 O O . ALA A 1 329 ? 10.352 -11.218 3.811 1.00 96.31 329 ALA A O 1
ATOM 2515 N N . LEU A 1 330 ? 10.292 -12.250 5.803 1.00 96.88 330 LEU A N 1
ATOM 2516 C CA . LEU A 1 330 ? 10.817 -13.531 5.324 1.00 96.88 330 LEU A CA 1
ATOM 2517 C C . LEU A 1 330 ? 9.897 -14.176 4.284 1.00 96.88 330 LEU A C 1
ATOM 2519 O O . LEU A 1 330 ? 10.381 -14.651 3.261 1.00 96.88 330 LEU A O 1
ATOM 2523 N N . LEU A 1 331 ? 8.581 -14.161 4.512 1.00 96.06 331 LEU A N 1
ATOM 2524 C CA . LEU A 1 331 ? 7.607 -14.684 3.551 1.00 96.06 331 LEU A CA 1
ATOM 2525 C C . LEU A 1 331 ? 7.620 -13.883 2.239 1.00 96.06 331 LEU A C 1
ATOM 2527 O O . LEU A 1 331 ? 7.552 -14.476 1.165 1.00 96.06 331 LEU A O 1
ATOM 2531 N N . MET A 1 332 ? 7.746 -12.553 2.314 1.00 96.31 332 MET A N 1
ATOM 2532 C CA . MET A 1 332 ? 7.827 -11.681 1.136 1.00 96.31 332 MET A CA 1
ATOM 2533 C C . MET A 1 332 ? 9.113 -11.919 0.338 1.00 96.31 332 MET A C 1
ATOM 2535 O O . MET A 1 332 ? 9.049 -12.096 -0.877 1.00 96.31 332 MET A O 1
ATOM 2539 N N . ILE A 1 333 ? 10.267 -11.987 1.011 1.00 96.25 333 ILE A N 1
ATOM 2540 C CA . ILE A 1 333 ? 11.560 -12.275 0.373 1.00 96.25 333 ILE A CA 1
ATOM 2541 C C . ILE A 1 333 ? 11.548 -13.675 -0.248 1.00 96.25 333 ILE A C 1
ATOM 2543 O O . ILE A 1 333 ? 11.939 -13.837 -1.400 1.00 96.25 333 ILE A O 1
ATOM 2547 N N . GLY A 1 334 ? 11.068 -14.681 0.490 1.00 95.19 334 GLY A N 1
ATOM 2548 C CA . GLY A 1 334 ? 11.000 -16.063 0.016 1.00 95.19 334 GLY A CA 1
ATOM 2549 C C . GLY A 1 334 ? 10.128 -16.208 -1.230 1.00 95.19 334 GLY A C 1
ATOM 2550 O O . GLY A 1 334 ? 10.547 -16.836 -2.201 1.00 95.19 334 GLY A O 1
ATOM 2551 N N . TYR A 1 335 ? 8.952 -15.574 -1.246 1.00 94.50 335 TYR A N 1
ATOM 2552 C CA . TYR A 1 335 ? 8.105 -15.564 -2.437 1.00 94.50 335 TYR A CA 1
ATOM 2553 C C . TYR A 1 335 ? 8.743 -14.786 -3.594 1.00 94.50 335 TYR A C 1
ATOM 2555 O O . TYR A 1 335 ? 8.754 -15.280 -4.717 1.00 94.50 335 TYR A O 1
ATOM 2563 N N . GLY A 1 336 ? 9.340 -13.618 -3.332 1.00 94.06 336 GLY A N 1
ATOM 2564 C CA . GLY A 1 336 ? 10.082 -12.868 -4.345 1.00 94.06 336 GLY A CA 1
ATOM 2565 C C . GLY A 1 336 ? 11.170 -13.721 -5.006 1.00 94.06 336 GLY A C 1
ATOM 2566 O O . GLY A 1 336 ? 11.245 -13.787 -6.231 1.00 94.06 336 GLY A O 1
ATOM 2567 N N . LEU A 1 337 ? 11.980 -14.432 -4.219 1.00 93.50 337 LEU A N 1
ATOM 2568 C CA . LEU A 1 337 ? 13.007 -15.342 -4.742 1.00 93.50 337 LEU A CA 1
ATOM 2569 C C . LEU A 1 337 ? 12.399 -16.476 -5.578 1.00 93.50 337 LEU A C 1
ATOM 2571 O O . LEU A 1 337 ? 12.926 -16.803 -6.640 1.00 93.50 337 LEU A O 1
ATOM 2575 N N . ALA A 1 338 ? 11.270 -17.039 -5.141 1.00 91.94 338 ALA A N 1
ATOM 2576 C CA . ALA A 1 338 ? 10.555 -18.052 -5.913 1.00 91.94 338 ALA A CA 1
ATOM 2577 C C . ALA A 1 338 ? 10.089 -17.511 -7.277 1.00 91.94 338 ALA A C 1
ATOM 2579 O O . ALA A 1 338 ? 10.172 -18.229 -8.271 1.00 91.94 338 ALA A O 1
ATOM 2580 N N . THR A 1 339 ? 9.669 -16.242 -7.364 1.00 90.31 339 THR A N 1
ATOM 2581 C CA . THR A 1 339 ? 9.270 -15.646 -8.652 1.00 90.31 339 THR A CA 1
ATOM 2582 C C . THR A 1 339 ? 10.422 -15.524 -9.651 1.00 90.31 339 THR A C 1
ATOM 2584 O O . THR A 1 339 ? 10.189 -15.747 -10.839 1.00 90.31 339 THR A O 1
ATOM 2587 N N . LEU A 1 340 ? 11.657 -15.279 -9.185 1.00 85.50 340 LEU A N 1
ATOM 2588 C CA . LEU A 1 340 ? 12.851 -15.299 -10.043 1.00 85.50 340 LEU A CA 1
ATOM 2589 C C . LEU A 1 340 ? 13.141 -16.707 -10.579 1.00 85.50 340 LEU A C 1
ATOM 2591 O O . LEU A 1 340 ? 13.469 -16.864 -11.750 1.00 85.50 340 LEU A O 1
ATOM 2595 N N . GLY A 1 341 ? 13.017 -17.733 -9.730 1.00 74.00 341 GLY A N 1
ATOM 2596 C CA . GLY A 1 341 ? 13.307 -19.120 -10.110 1.00 74.00 341 GLY A CA 1
ATOM 2597 C C . GLY A 1 341 ? 12.260 -19.754 -11.030 1.00 74.00 341 GLY A C 1
ATOM 2598 O O . GLY A 1 341 ? 12.581 -20.669 -11.782 1.00 74.00 341 GLY A O 1
ATOM 2599 N N . LEU A 1 342 ? 11.015 -19.275 -10.979 1.00 65.44 342 LEU A N 1
ATOM 2600 C CA . LEU A 1 342 ? 9.895 -19.824 -11.748 1.00 65.44 342 LEU A CA 1
ATOM 2601 C C . LEU A 1 342 ? 9.595 -19.048 -13.044 1.00 65.44 342 LEU A C 1
ATOM 2603 O O . LEU A 1 342 ? 8.725 -19.468 -13.803 1.00 65.44 342 LEU A O 1
ATOM 2607 N N . GLY A 1 343 ? 10.252 -17.906 -13.292 1.00 58.38 343 GLY A N 1
ATOM 2608 C CA . GLY A 1 343 ? 9.967 -17.049 -14.454 1.00 58.38 343 GLY A CA 1
ATOM 2609 C C . GLY A 1 343 ? 8.543 -16.466 -14.468 1.00 58.38 343 GLY A C 1
ATOM 2610 O O . GLY A 1 343 ? 8.046 -16.047 -15.510 1.00 58.38 343 GLY A O 1
ATOM 2611 N N . VAL A 1 344 ? 7.863 -16.447 -13.315 1.00 53.94 344 VAL A N 1
ATOM 2612 C CA . VAL A 1 344 ? 6.430 -16.102 -13.188 1.00 53.94 344 VAL A CA 1
ATOM 2613 C C . VAL A 1 344 ? 6.154 -14.630 -13.510 1.00 53.94 344 VAL A C 1
ATOM 2615 O O . VAL A 1 344 ? 5.033 -14.276 -13.864 1.00 53.94 344 VAL A O 1
ATOM 2618 N N . GLY A 1 345 ? 7.174 -13.768 -13.473 1.00 47.00 345 GLY A N 1
ATOM 2619 C CA . GLY A 1 345 ? 7.037 -12.368 -13.868 1.00 47.00 345 GLY A CA 1
ATOM 2620 C C . GLY A 1 345 ? 6.810 -12.135 -15.373 1.00 47.00 345 GLY A C 1
ATOM 2621 O O . GLY A 1 345 ? 6.568 -11.000 -15.766 1.00 47.00 345 GLY A O 1
ATOM 2622 N N . ALA A 1 346 ? 6.860 -13.178 -16.213 1.00 41.88 346 ALA A N 1
ATOM 2623 C CA . ALA A 1 346 ? 6.728 -13.070 -17.669 1.00 41.88 346 ALA A CA 1
ATOM 2624 C C . ALA A 1 346 ? 5.285 -13.175 -18.222 1.00 41.88 346 ALA A C 1
ATOM 2626 O O . ALA A 1 346 ? 5.110 -13.089 -19.435 1.00 41.88 346 ALA A O 1
ATOM 2627 N N . GLN A 1 347 ? 4.254 -13.392 -17.390 1.00 34.22 347 GLN A N 1
ATOM 2628 C CA . GLN A 1 347 ? 2.881 -13.682 -17.863 1.00 34.22 347 GLN A CA 1
ATOM 2629 C C . GLN A 1 347 ? 1.819 -12.612 -17.547 1.00 34.22 347 GLN A C 1
ATOM 2631 O O . GLN A 1 347 ? 0.669 -12.959 -17.267 1.00 34.22 347 GLN A O 1
ATOM 2636 N N . VAL A 1 348 ? 2.157 -11.319 -17.599 1.00 38.75 348 VAL A N 1
ATOM 2637 C CA . VAL A 1 348 ? 1.173 -10.228 -17.425 1.00 38.75 348 VAL A CA 1
ATOM 2638 C C . VAL A 1 348 ? 1.365 -9.092 -18.421 1.00 38.75 348 VAL A C 1
ATOM 2640 O O . VAL A 1 348 ? 2.527 -8.684 -18.624 1.00 38.75 348 VAL A O 1
#

Foldseek 3Di:
DVLVVLLVQLLLLLLLLLLLLLLLVLCVVVVLVVLVLLVVLVPDPFLLVSLLVLLQCLLSRLDDCSLVVSLVVLLLFADPPAFALLSLLLSLLSNQLCLQQPSNDLLVSLLCLLVSDQSLRSCVLSVVLSVVSSCLNSVSSVPPPDSVRTDSNPSPPPPDDSVVSVVLVVLVVVLSVCSNVPDHSSCSSSVNSVVSCVVSVPDPVVSSVSRPVVSSVVSSVSSSVSSVCVVCLVVVLVVLVCVCVVVVPPLVNLLVVLLQVLLAVLDSNSQSSSLSVSCSNPHQLLSQQSSLSSSLSNQNHPPHCSLVSSCVSRVHDSVVSCVSSVVSSCVSNVVSVVSVVVSVSPPD

Radius of gyration: 20.79 Å; Cα contacts (8 Å, |Δi|>4): 474; chains: 1; bounding box: 60×45×63 Å

Secondary structure (DSSP, 8-state):
-HHHHHHHTTTHHHHHHHHHHHHHHHHHHTTHHHHHHHHHHHH-S-HHHHHHHHHHHHTT--STTHHHHHHHHHHTTSPTT---HHHHHHHHHHHHGGGGT-TTSHHHHHHHHHHT--HHHHHHHHHHHHHHHHHHHHHHHHHH--GGGS---------S-HHHHHHHHHHHHHHHHHHHTT--HHHHHHHHHHHHHHHTT--HHHHHHTS-HHHHHHHHHHHHHHHHHHHTHHHHHHHHHHHHHHHT--HHHHHHHHHHHHHHH--HHHHHHHHHHHHHHH-GGGHHHHHHHHHHHHHH-TT-HHHHHHHHHH---HHHHHHHHHHHHHHHHHHHHHHHHHTGGG--